Protein AF-0000000070778315 (afdb_homodimer)

Solvent-accessible surface area (backbone atoms only — not comparable to full-atom values): 11739 Å² total; per-residue (Å²): 133,76,77,77,71,72,70,45,30,35,70,45,79,44,74,38,68,55,51,47,96,79,18,31,36,86,55,70,36,83,44,38,28,19,37,30,32,23,68,19,25,24,38,68,32,54,84,74,68,40,80,45,71,44,26,23,27,17,28,69,73,37,70,44,81,41,80,44,65,23,43,29,90,88,71,43,78,43,83,46,73,45,73,36,51,75,38,38,34,64,38,64,28,47,56,58,62,49,78,66,81,73,69,70,89,117,132,76,78,76,70,72,70,46,31,35,70,44,78,43,75,38,68,54,52,47,96,80,18,30,36,86,55,70,37,83,44,39,29,20,37,29,33,22,70,18,24,22,35,68,33,56,84,73,68,41,79,44,70,44,26,23,26,17,29,70,73,38,71,44,81,42,80,46,67,23,42,29,88,89,71,44,77,42,82,46,73,45,74,36,52,75,38,38,34,64,38,64,26,46,56,59,63,48,78,66,81,75,70,68,88,117

Sequence (212 aa):
MTSETTPACYPSVSSEYIVYEGCRSEERVPVTKCEGKCATSSIYSAQANSMEHTCSCCRESKTTMKDITLMCPNRQPKKHSYLHVESCECQETDCDASQAAEESQRMTSETTPACYPSVSSEYIVYEGCRSEERVPVTKCEGKCATSSIYSAQANSMEHTCSCCRESKTTMKDITLMCPNRQPKKHSYLHVESCECQETDCDASQAAEESQR

Secondary structure (DSSP, 8-state):
-------SEEEEEEEE--EETTEEESS-EEEEEEEEEEEEEEEEETTTTEEEEEEEEEEEEEEEEEEEEEE-TTS-EEEEEEEEEEEEEEEEE---B---------/-------SEEEEEEEE--EETTEEESS-EEEEEEEEEEEEEEEEETTTTEEEEEEEEEEEEEEEEEEEEEE-TTS-EEEEEEEEEEEEEEEEE---B---------

Structure (mmCIF, N/CA/C/O backbone):
data_AF-0000000070778315-model_v1
#
loop_
_entity.id
_entity.type
_entity.pdbx_description
1 polymer 'CTCK domain-containing protein'
#
loop_
_atom_site.group_PDB
_atom_site.id
_atom_site.type_symbol
_atom_site.label_atom_id
_atom_site.label_alt_id
_atom_site.label_comp_id
_atom_site.label_asym_id
_atom_site.label_entity_id
_atom_site.label_seq_id
_atom_site.pdbx_PDB_ins_code
_atom_site.Cartn_x
_atom_site.Cartn_y
_atom_site.Cartn_z
_atom_site.occupancy
_atom_site.B_iso_or_equiv
_atom_site.auth_seq_id
_atom_site.auth_comp_id
_atom_site.auth_asym_id
_atom_site.auth_atom_id
_atom_site.pdbx_PDB_model_num
ATOM 1 N N . MET A 1 1 ? -4.586 14.492 -26.656 1 29.62 1 MET A N 1
ATOM 2 C CA . MET A 1 1 ? -5.203 14.586 -25.344 1 29.62 1 MET A CA 1
ATOM 3 C C . MET A 1 1 ? -4.5 13.672 -24.344 1 29.62 1 MET A C 1
ATOM 5 O O . MET A 1 1 ? -4.566 12.453 -24.453 1 29.62 1 MET A O 1
ATOM 9 N N . THR A 1 2 ? -3.262 13.828 -24 1 38.22 2 THR A N 1
ATOM 10 C CA . THR A 1 2 ? -2.285 13.102 -23.203 1 38.22 2 THR A CA 1
ATOM 11 C C . THR A 1 2 ? -2.898 12.656 -21.875 1 38.22 2 THR A C 1
ATOM 13 O O . THR A 1 2 ? -3.643 13.406 -21.25 1 38.22 2 THR A O 1
ATOM 16 N N . SER A 1 3 ? -3.51 11.539 -21.844 1 45.31 3 SER A N 1
ATOM 17 C CA . SER A 1 3 ? -4.086 10.953 -20.641 1 45.31 3 SER A CA 1
ATOM 18 C C . SER A 1 3 ? -3.303 11.359 -19.391 1 45.31 3 SER A C 1
ATOM 20 O O . SER A 1 3 ? -2.102 11.102 -19.297 1 45.31 3 SER A O 1
ATOM 22 N N . GLU A 1 4 ? -3.344 12.555 -18.938 1 47.53 4 GLU A N 1
ATOM 23 C CA . GLU A 1 4 ? -2.678 13.141 -17.781 1 47.53 4 GLU A CA 1
ATOM 24 C C . GLU A 1 4 ? -2.65 12.164 -16.609 1 47.53 4 GLU A C 1
ATOM 26 O O . GLU A 1 4 ? -3.676 11.93 -15.969 1 47.53 4 GLU A O 1
ATOM 31 N N . THR A 1 5 ? -1.975 11.023 -16.75 1 60.31 5 THR A N 1
ATOM 32 C CA . THR A 1 5 ? -1.92 9.969 -15.75 1 60.31 5 THR A CA 1
ATOM 33 C C . THR A 1 5 ? -1.516 10.539 -14.391 1 60.31 5 THR A C 1
ATOM 35 O O . THR A 1 5 ? -0.448 11.141 -14.258 1 60.31 5 THR A O 1
ATOM 38 N N . THR A 1 6 ? -2.418 10.977 -13.609 1 71.5 6 THR A N 1
ATOM 39 C CA . THR A 1 6 ? -2.154 11.383 -12.234 1 71.5 6 THR A CA 1
ATOM 40 C C . THR A 1 6 ? -1.074 10.508 -11.609 1 71.5 6 THR A C 1
ATOM 42 O O . THR A 1 6 ? -1.083 9.289 -11.773 1 71.5 6 THR A O 1
ATOM 45 N N . PRO A 1 7 ? 0.078 11.32 -11.211 1 82.25 7 PRO A N 1
ATOM 46 C CA . PRO A 1 7 ? 1.101 10.523 -10.523 1 82.25 7 PRO A CA 1
ATOM 47 C C . PRO A 1 7 ? 0.511 9.578 -9.484 1 82.25 7 PRO A C 1
ATOM 49 O O . PRO A 1 7 ? -0.57 9.836 -8.945 1 82.25 7 PRO A O 1
ATOM 52 N N . ALA A 1 8 ? 1.159 8.422 -9.25 1 91.81 8 ALA A N 1
ATOM 53 C CA . ALA A 1 8 ? 0.713 7.387 -8.32 1 91.81 8 ALA A CA 1
ATOM 54 C C . ALA A 1 8 ? 0.672 7.914 -6.891 1 91.81 8 ALA A C 1
ATOM 56 O O . ALA A 1 8 ? -0.122 7.441 -6.074 1 91.81 8 ALA A O 1
ATOM 57 N N . CYS A 1 9 ? 1.519 8.875 -6.527 1 96 9 CYS A N 1
ATOM 58 C CA . CYS A 1 9 ? 1.684 9.477 -5.211 1 96 9 CYS A CA 1
ATOM 59 C C . CYS A 1 9 ? 2.1 10.938 -5.332 1 96 9 CYS A C 1
ATOM 61 O O . CYS A 1 9 ? 3.098 11.25 -5.98 1 96 9 CYS A O 1
ATOM 63 N N . TYR A 1 10 ? 1.286 11.82 -4.664 1 96.38 10 TYR A N 1
ATOM 64 C CA . TYR A 1 10 ? 1.549 13.242 -4.867 1 96.38 10 TYR A CA 1
ATOM 65 C C . TYR A 1 10 ? 1.171 14.047 -3.629 1 96.38 10 TYR A C 1
ATOM 67 O O . TYR A 1 10 ? 0.325 13.625 -2.838 1 96.38 10 TYR A O 1
ATOM 75 N N . PRO A 1 11 ? 1.863 15.203 -3.527 1 97.12 11 PRO A N 1
ATOM 76 C CA . PRO A 1 11 ? 1.482 16.109 -2.434 1 97.12 11 PRO A CA 1
ATOM 77 C C . PRO A 1 11 ? 0.166 16.828 -2.697 1 97.12 11 PRO A C 1
ATOM 79 O O . PRO A 1 11 ? -0.119 17.203 -3.838 1 97.12 11 PRO A O 1
ATOM 82 N N . SER A 1 12 ? -0.647 16.906 -1.726 1 96.88 12 SER A N 1
ATOM 83 C CA . SER A 1 12 ? -1.886 17.672 -1.764 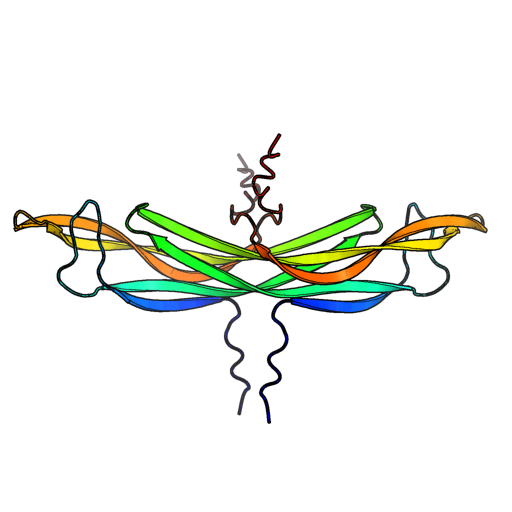1 96.88 12 SER A CA 1
ATOM 84 C C . SER A 1 12 ? -1.951 18.672 -0.613 1 96.88 12 SER A C 1
ATOM 86 O O . SER A 1 12 ? -1.597 18.344 0.521 1 96.88 12 SER A O 1
ATOM 88 N N . VAL A 1 13 ? -2.395 19.922 -0.978 1 96.19 13 VAL A N 1
ATOM 89 C CA . VAL A 1 13 ? -2.406 20.969 0.037 1 96.19 13 VAL A CA 1
ATOM 90 C C . VAL A 1 13 ? -3.838 21.219 0.504 1 96.19 13 VAL A C 1
ATOM 92 O O . VAL A 1 13 ? -4.762 21.281 -0.31 1 96.19 13 VAL A O 1
ATOM 95 N N . SER A 1 14 ? -4.004 21.312 1.775 1 95.19 14 SER A N 1
ATOM 96 C CA . SER A 1 14 ? -5.266 21.734 2.373 1 95.19 14 SER A CA 1
ATOM 97 C C . SER A 1 14 ? -5.047 22.859 3.385 1 95.19 14 SER A C 1
ATOM 99 O O . SER A 1 14 ? -3.979 22.953 3.988 1 95.19 14 SER A O 1
ATOM 101 N N . SER A 1 15 ? -5.992 23.75 3.451 1 96.06 15 SER A N 1
ATOM 102 C CA . SER A 1 15 ? -5.941 24.828 4.434 1 96.06 15 SER A CA 1
ATOM 103 C C . SER A 1 15 ? -6.781 24.5 5.664 1 96.06 15 SER A C 1
ATOM 105 O O . SER A 1 15 ? -8 24.328 5.566 1 96.06 15 SER A O 1
ATOM 107 N N . GLU A 1 16 ? -6.09 24.375 6.77 1 95.62 16 GLU A N 1
ATOM 108 C CA . GLU A 1 16 ? -6.809 24 7.984 1 95.62 16 GLU A CA 1
ATOM 109 C C . GLU A 1 16 ? -6.23 24.703 9.211 1 95.62 16 GLU A C 1
ATOM 111 O O . GLU A 1 16 ? -5.168 25.328 9.133 1 95.62 16 GLU A O 1
ATOM 116 N N . TYR A 1 17 ? -7.074 24.703 10.312 1 96.81 17 TYR A N 1
ATOM 117 C CA . TYR A 1 17 ? -6.523 25.156 11.586 1 96.81 17 TYR A CA 1
ATOM 118 C C . TYR A 1 17 ? -5.672 24.078 12.227 1 96.81 17 TYR A C 1
ATOM 120 O O . TYR A 1 17 ? -6.039 22.906 12.211 1 96.81 17 TYR A O 1
ATOM 128 N N . ILE A 1 18 ? -4.602 24.453 12.773 1 95.81 18 ILE A N 1
ATOM 129 C CA . ILE A 1 18 ? -3.777 23.516 13.531 1 95.81 18 ILE A CA 1
ATOM 130 C C . ILE A 1 18 ? -4.086 23.656 15.023 1 95.81 18 ILE A C 1
ATOM 132 O O . ILE A 1 18 ? -4.066 24.766 15.57 1 95.81 18 ILE A O 1
ATOM 136 N N . VAL A 1 19 ? -4.457 22.547 15.68 1 96.06 19 VAL A N 1
ATOM 137 C CA . VAL A 1 19 ? -4.75 22.5 17.109 1 96.06 19 VAL A CA 1
ATOM 138 C C . VAL A 1 19 ? -3.748 21.578 17.812 1 96.06 19 VAL A C 1
ATOM 140 O O . VAL A 1 19 ? -3.584 20.422 17.422 1 96.06 19 VAL A O 1
ATOM 143 N N . TYR A 1 20 ? -3.15 22.109 18.844 1 96.25 20 TYR A N 1
ATOM 144 C CA . TYR A 1 20 ? -2.186 21.344 19.625 1 96.25 20 TYR A CA 1
ATOM 145 C C . TYR A 1 20 ? -2.277 21.688 21.109 1 96.25 20 TYR A C 1
ATOM 147 O O . TYR A 1 20 ? -2.193 22.859 21.484 1 96.25 20 TYR A O 1
ATOM 155 N N . GLU A 1 21 ? -2.494 20.656 21.922 1 94.69 21 GLU A N 1
ATOM 156 C CA . GLU A 1 21 ? -2.582 20.828 23.375 1 94.69 21 GLU A CA 1
ATOM 157 C C . GLU A 1 21 ? -3.576 21.922 23.75 1 94.69 21 GLU A C 1
ATOM 159 O O . GLU A 1 21 ? -3.289 22.766 24.594 1 94.69 21 GLU A O 1
ATOM 164 N N . GLY A 1 22 ? -4.625 21.969 23.047 1 95 22 GLY A N 1
ATOM 165 C CA . GLY A 1 22 ? -5.719 22.859 23.375 1 95 22 GLY A CA 1
ATOM 166 C C . GLY A 1 22 ? -5.562 24.25 22.766 1 95 22 GLY A C 1
ATOM 167 O O . GLY A 1 22 ? -6.449 25.094 22.906 1 95 22 GLY A O 1
ATOM 168 N N . CYS A 1 23 ? -4.508 24.484 22.172 1 97.25 23 CYS A N 1
ATOM 169 C CA . CYS A 1 23 ? -4.262 25.766 21.516 1 97.25 23 CYS A CA 1
ATOM 170 C C . CYS A 1 23 ? -4.5 25.672 20.016 1 97.25 23 CYS A C 1
ATOM 172 O O . CYS A 1 23 ? -4.355 24.594 19.422 1 97.25 23 CYS A O 1
ATOM 174 N N . ARG A 1 24 ? -4.824 26.844 19.375 1 97.38 24 ARG A N 1
ATOM 175 C CA . ARG A 1 24 ? -5.238 26.812 17.969 1 97.38 24 ARG A CA 1
ATOM 176 C C . ARG A 1 24 ? -4.621 27.969 17.203 1 97.38 24 ARG A C 1
ATOM 178 O O . ARG A 1 24 ? -4.473 29.062 17.734 1 97.38 24 ARG A O 1
ATOM 185 N N . SER A 1 25 ? -4.387 27.656 15.93 1 96.88 25 SER A N 1
ATOM 186 C CA . SER A 1 25 ? -3.896 28.734 15.086 1 96.88 25 SER A CA 1
ATOM 187 C C . SER A 1 25 ? -4.984 29.781 14.844 1 96.88 25 SER A C 1
ATOM 189 O O . SER A 1 25 ? -6.168 29.438 14.773 1 96.88 25 SER A O 1
ATOM 191 N N . GLU A 1 26 ? -4.578 30.938 14.664 1 95.31 26 GLU A N 1
ATOM 192 C CA . GLU A 1 26 ? -5.543 32.031 14.461 1 95.31 26 GLU A CA 1
ATOM 193 C C . GLU A 1 26 ? -6.129 31.984 13.055 1 95.31 26 GLU A C 1
ATOM 195 O O . GLU A 1 26 ? -7.281 32.375 12.852 1 95.31 26 GLU A O 1
ATOM 200 N N . GLU A 1 27 ? -5.312 31.688 12.133 1 95.44 27 GLU A N 1
ATOM 201 C CA . GLU A 1 27 ? -5.742 31.562 10.742 1 95.44 27 GLU A CA 1
ATOM 202 C C . GLU A 1 27 ? -5.523 30.141 10.227 1 95.44 27 GLU A C 1
ATOM 204 O O . GLU A 1 27 ? -4.801 29.344 10.852 1 95.44 27 GLU A O 1
ATOM 209 N N . ARG A 1 28 ? -6.242 29.859 9.141 1 96.5 28 ARG A N 1
ATOM 210 C CA . ARG A 1 28 ? -5.988 28.578 8.484 1 96.5 28 ARG A CA 1
ATOM 211 C C . ARG A 1 28 ? -4.559 28.516 7.953 1 96.5 28 ARG A C 1
ATOM 213 O O . ARG A 1 28 ? -4.027 29.5 7.453 1 96.5 28 ARG A O 1
ATOM 220 N N . VAL A 1 29 ? -4.059 27.344 8.156 1 95.19 29 VAL A N 1
ATOM 221 C CA . VAL A 1 29 ? -2.68 27.109 7.742 1 95.19 29 VAL A CA 1
ATOM 222 C C . VAL A 1 29 ? -2.648 26.078 6.605 1 95.19 29 VAL A C 1
ATOM 224 O O . VAL A 1 29 ? -3.363 25.078 6.648 1 95.19 29 VAL A O 1
ATOM 227 N N . PRO A 1 30 ? -1.816 26.406 5.57 1 95.31 30 PRO A N 1
ATOM 228 C CA . PRO A 1 30 ? -1.647 25.375 4.547 1 95.31 30 PRO A CA 1
ATOM 229 C C . PRO A 1 30 ? -0.904 24.156 5.07 1 95.31 30 PRO A C 1
ATOM 231 O O . PRO A 1 30 ? 0.244 24.266 5.508 1 95.31 30 PRO A O 1
ATOM 234 N N . VAL A 1 31 ? -1.61 23.016 5.066 1 94.94 31 VAL A N 1
ATOM 235 C CA . VAL A 1 31 ? -1.02 21.734 5.465 1 94.94 31 VAL A CA 1
ATOM 236 C C . VAL A 1 31 ? -0.894 20.828 4.246 1 94.94 31 VAL A C 1
ATOM 238 O O . VAL A 1 31 ? -1.864 20.625 3.514 1 94.94 31 VAL A O 1
ATOM 241 N N . THR A 1 32 ? 0.39 20.297 4.07 1 97 32 THR A N 1
ATOM 242 C CA . THR A 1 32 ? 0.636 19.422 2.934 1 97 32 THR A CA 1
ATOM 243 C C . THR A 1 32 ? 0.599 17.953 3.367 1 97 32 THR A C 1
ATOM 245 O O . THR A 1 32 ? 1.196 17.578 4.379 1 97 32 THR A O 1
ATOM 248 N N . LYS A 1 33 ? -0.149 17.156 2.621 1 97.94 33 LYS A N 1
ATOM 249 C CA . LYS A 1 33 ? -0.225 15.711 2.852 1 97.94 33 LYS A CA 1
ATOM 250 C C . LYS A 1 33 ? 0.172 14.938 1.601 1 97.94 33 LYS A C 1
ATOM 252 O O . LYS A 1 33 ? 0.277 15.508 0.514 1 97.94 33 LYS A O 1
ATOM 257 N N . CYS A 1 34 ? 0.473 13.656 1.837 1 97.62 34 CYS A N 1
ATOM 258 C CA . CYS A 1 34 ? 0.712 12.758 0.714 1 97.62 34 CYS A CA 1
ATOM 259 C C . CYS A 1 34 ? -0.489 11.852 0.476 1 97.62 34 CYS A C 1
ATOM 261 O O . CYS A 1 34 ? -1.031 11.273 1.419 1 97.62 34 CYS A O 1
ATOM 263 N N . GLU A 1 35 ? -0.856 11.828 -0.77 1 96.94 35 GLU A N 1
ATOM 264 C CA . GLU A 1 35 ? -1.928 10.914 -1.16 1 96.94 35 GLU A CA 1
ATOM 265 C C . GLU A 1 35 ? -1.682 10.336 -2.549 1 96.94 35 GLU A C 1
ATOM 267 O O . GLU A 1 35 ? -1.045 10.977 -3.391 1 96.94 35 GLU A O 1
ATOM 272 N N . GLY A 1 36 ? -2.328 9.125 -2.633 1 95.69 36 GLY A N 1
ATOM 273 C CA . GLY A 1 36 ? -2.209 8.508 -3.943 1 95.69 36 GLY A CA 1
ATOM 274 C C . GLY A 1 36 ? -2.422 7.004 -3.912 1 95.69 36 GLY A C 1
ATOM 275 O O . GLY A 1 36 ? -2.877 6.457 -2.906 1 95.69 36 GLY A O 1
ATOM 276 N N . LYS A 1 37 ? -2.205 6.465 -5.082 1 96.06 37 LYS A N 1
ATOM 277 C CA . LYS A 1 37 ? -2.387 5.031 -5.297 1 96.06 37 LYS A CA 1
ATOM 278 C C . LYS A 1 37 ? -1.088 4.375 -5.762 1 96.06 37 LYS A C 1
ATOM 280 O O . LYS A 1 37 ? -0.627 4.621 -6.879 1 96.06 37 LYS A O 1
ATOM 285 N N . CYS A 1 38 ? -0.55 3.525 -4.945 1 94.75 38 CYS A N 1
ATOM 286 C CA . CYS A 1 38 ? 0.736 2.902 -5.234 1 94.75 38 CYS A CA 1
ATOM 287 C C . CYS A 1 38 ? 0.546 1.495 -5.789 1 94.75 38 CYS A C 1
ATOM 289 O O . CYS A 1 38 ? -0.44 0.827 -5.473 1 94.75 38 CYS A O 1
ATOM 291 N N . ALA A 1 39 ? 1.512 1.135 -6.609 1 95.06 39 ALA A N 1
ATOM 292 C CA . ALA A 1 39 ? 1.457 -0.196 -7.207 1 95.06 39 ALA A CA 1
ATOM 293 C C . ALA A 1 39 ? 1.697 -1.279 -6.16 1 95.06 39 ALA A C 1
ATOM 295 O O . ALA A 1 39 ? 2.654 -1.201 -5.387 1 95.06 39 ALA A O 1
ATOM 296 N N . THR A 1 40 ? 0.841 -2.24 -6.098 1 96.06 40 THR A N 1
ATOM 297 C CA . THR A 1 40 ? 0.919 -3.402 -5.219 1 96.06 40 THR A CA 1
ATOM 298 C C . THR A 1 40 ? 0.527 -4.672 -5.969 1 96.06 40 THR A C 1
ATOM 300 O O . THR A 1 40 ? -0.043 -4.605 -7.059 1 96.06 40 THR A O 1
ATOM 303 N N . SER A 1 41 ? 0.996 -5.824 -5.398 1 96.12 41 SER A N 1
ATOM 304 C CA . SER A 1 41 ? 0.679 -7.086 -6.059 1 96.12 41 SER A CA 1
ATOM 305 C C . SER A 1 41 ? 0.748 -8.258 -5.082 1 96.12 41 SER A C 1
ATOM 307 O O . SER A 1 41 ? 1.359 -8.148 -4.016 1 96.12 41 SER A O 1
ATOM 309 N N . SER A 1 42 ? 0.12 -9.352 -5.496 1 96.44 42 SER A N 1
ATOM 310 C CA . SER A 1 42 ? 0.143 -10.648 -4.824 1 96.44 42 SER A CA 1
ATOM 311 C C . SER A 1 42 ? 0.238 -11.789 -5.832 1 96.44 42 SER A C 1
ATOM 313 O O . SER A 1 42 ? -0.667 -11.977 -6.648 1 96.44 42 SER A O 1
ATOM 315 N N . ILE A 1 43 ? 1.337 -12.531 -5.711 1 96.06 43 ILE A N 1
ATOM 316 C CA . ILE A 1 43 ? 1.62 -13.555 -6.715 1 96.06 43 ILE A CA 1
ATOM 317 C C . ILE A 1 43 ? 1.932 -14.883 -6.023 1 96.06 43 ILE A C 1
ATOM 319 O O . ILE A 1 43 ? 2.65 -14.914 -5.023 1 96.06 43 ILE A O 1
ATOM 323 N N . TYR A 1 44 ? 1.415 -15.953 -6.625 1 95.44 44 TYR A N 1
ATOM 324 C CA . TYR A 1 44 ? 1.818 -17.266 -6.137 1 95.44 44 TYR A CA 1
ATOM 325 C C . TYR A 1 44 ? 3.256 -17.578 -6.535 1 95.44 44 TYR A C 1
ATOM 327 O O . TYR A 1 44 ? 3.605 -17.516 -7.719 1 95.44 44 TYR A O 1
ATOM 335 N N . SER A 1 45 ? 4.023 -17.922 -5.5 1 94.56 45 SER A N 1
ATOM 336 C CA . SER A 1 45 ? 5.379 -18.422 -5.719 1 94.56 45 SER A CA 1
ATOM 337 C C . SER A 1 45 ? 5.457 -19.922 -5.512 1 94.56 45 SER A C 1
ATOM 339 O O . SER A 1 45 ? 5.355 -20.406 -4.383 1 94.56 45 SER A O 1
ATOM 341 N N . ALA A 1 46 ? 5.789 -20.562 -6.551 1 92.62 46 ALA A N 1
ATOM 342 C CA . ALA A 1 46 ? 5.891 -22.016 -6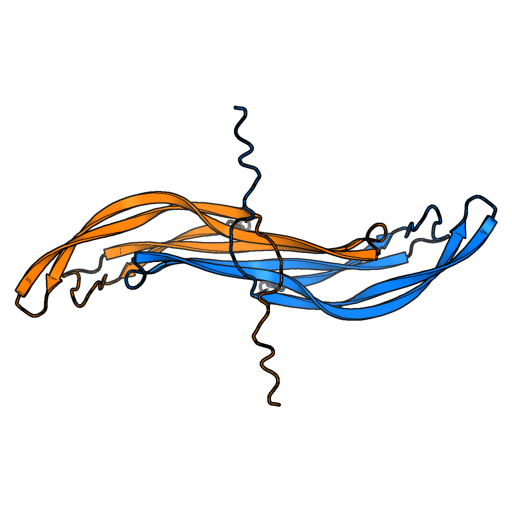.453 1 92.62 46 ALA A CA 1
ATOM 343 C C . ALA A 1 46 ? 7.059 -22.422 -5.559 1 92.62 46 ALA A C 1
ATOM 345 O O . ALA A 1 46 ? 6.953 -23.375 -4.785 1 92.62 46 ALA A O 1
ATOM 346 N N . GLN A 1 47 ? 8.195 -21.719 -5.727 1 90.44 47 GLN A N 1
ATOM 347 C CA . GLN A 1 47 ? 9.383 -22.016 -4.926 1 90.44 47 GLN A CA 1
ATOM 348 C C . GLN A 1 47 ? 9.07 -21.938 -3.436 1 90.44 47 GLN A C 1
ATOM 350 O O . GLN A 1 47 ? 9.484 -22.797 -2.662 1 90.44 47 GLN A O 1
ATOM 355 N N . ALA A 1 48 ? 8.414 -20.953 -3.027 1 92.25 48 ALA A N 1
ATOM 356 C CA . ALA A 1 48 ? 8.055 -20.766 -1.623 1 92.25 48 ALA A CA 1
ATOM 357 C C . ALA A 1 48 ? 6.75 -21.484 -1.293 1 92.25 48 ALA A C 1
ATOM 359 O O . ALA A 1 48 ? 6.387 -21.625 -0.122 1 92.25 48 ALA A O 1
ATOM 360 N N . ASN A 1 49 ? 6.125 -21.984 -2.273 1 91.81 49 ASN A N 1
ATOM 361 C CA . ASN A 1 49 ? 4.801 -22.594 -2.146 1 91.81 49 ASN A CA 1
ATOM 362 C C . ASN A 1 49 ? 3.869 -21.734 -1.3 1 91.81 49 ASN A C 1
ATOM 364 O O . ASN A 1 49 ? 3.234 -22.219 -0.367 1 91.81 49 ASN A O 1
ATOM 368 N N . SER A 1 50 ? 3.873 -20.406 -1.592 1 94.31 50 SER A N 1
ATOM 369 C CA . SER A 1 50 ? 3.072 -19.406 -0.883 1 94.31 50 SER A CA 1
ATOM 370 C C . SER A 1 50 ? 2.83 -18.172 -1.745 1 94.31 50 SER A C 1
ATOM 372 O O . SER A 1 50 ? 3.416 -18.031 -2.82 1 94.31 50 SER A O 1
ATOM 374 N N . MET A 1 51 ? 1.846 -17.359 -1.174 1 94.5 51 MET A N 1
ATOM 375 C CA . MET A 1 51 ? 1.658 -16.062 -1.814 1 94.5 51 MET A CA 1
ATOM 376 C C . MET A 1 51 ? 2.785 -15.109 -1.444 1 94.5 51 MET A C 1
ATOM 378 O O . MET A 1 51 ? 3.184 -15.031 -0.281 1 94.5 51 MET A O 1
ATOM 382 N N . GLU A 1 52 ? 3.314 -14.43 -2.447 1 93.81 52 GLU A N 1
ATOM 383 C CA . GLU A 1 52 ? 4.289 -13.359 -2.252 1 93.81 52 GLU A CA 1
ATOM 384 C C . GLU A 1 52 ? 3.66 -11.992 -2.5 1 93.81 52 GLU A C 1
ATOM 386 O O . GLU A 1 52 ? 3.104 -11.742 -3.57 1 93.81 52 GLU A O 1
ATOM 391 N N . HIS A 1 53 ? 3.84 -11.156 -1.511 1 94.69 53 HIS A N 1
ATOM 392 C CA . HIS A 1 53 ? 3.195 -9.852 -1.576 1 94.69 53 HIS A CA 1
ATOM 393 C C . HIS A 1 53 ? 4.219 -8.734 -1.768 1 94.69 53 HIS A C 1
ATOM 395 O O . HIS A 1 53 ? 5.297 -8.766 -1.166 1 94.69 53 HIS A O 1
ATOM 401 N N . THR A 1 54 ? 3.922 -7.809 -2.672 1 94.19 54 THR A N 1
ATOM 402 C CA . THR A 1 54 ? 4.645 -6.555 -2.844 1 94.19 54 THR A CA 1
ATOM 403 C C . THR A 1 54 ? 3.744 -5.363 -2.516 1 94.19 54 THR A C 1
ATOM 405 O O . THR A 1 54 ? 2.744 -5.129 -3.197 1 94.19 54 THR A O 1
ATOM 408 N N . CYS A 1 55 ? 4.211 -4.652 -1.484 1 93.5 55 CYS A N 1
ATOM 409 C CA . CYS A 1 55 ? 3.391 -3.533 -1.033 1 93.5 55 CYS A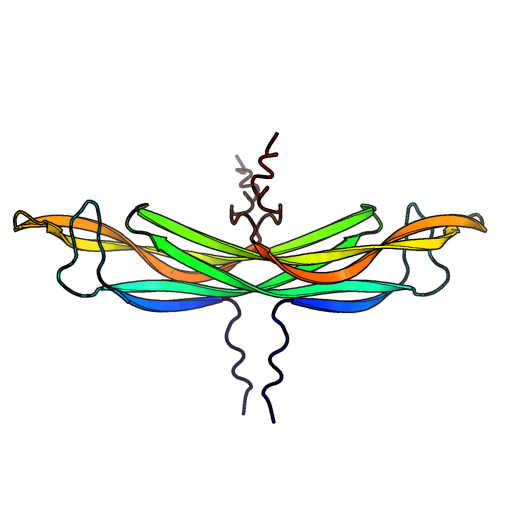 CA 1
ATOM 410 C C . CYS A 1 55 ? 4.18 -2.229 -1.071 1 93.5 55 CYS A C 1
ATOM 412 O O . CYS A 1 55 ? 5.406 -2.238 -0.957 1 93.5 55 CYS A O 1
ATOM 414 N N . SER A 1 56 ? 3.473 -1.178 -1.351 1 93.69 56 SER A N 1
ATOM 415 C CA . SER A 1 56 ? 4.004 0.179 -1.271 1 93.69 56 SER A CA 1
ATOM 416 C C . SER A 1 56 ? 2.977 1.142 -0.683 1 93.69 56 SER A C 1
ATOM 418 O O . SER A 1 56 ? 1.771 0.9 -0.77 1 93.69 56 SER A O 1
ATOM 420 N N . CYS A 1 57 ? 3.537 2.184 -0.113 1 94.25 57 CYS A N 1
ATOM 421 C CA . CYS A 1 57 ? 2.691 3.176 0.542 1 94.25 57 CYS A CA 1
ATOM 422 C C . CYS A 1 57 ? 3.141 4.59 0.194 1 94.25 57 CYS A C 1
ATOM 424 O O . CYS A 1 57 ? 4.34 4.875 0.159 1 94.25 57 CYS A O 1
ATOM 426 N N . CYS A 1 58 ? 2.156 5.379 0.009 1 96 58 CYS A N 1
ATOM 427 C CA . CYS A 1 58 ? 2.449 6.781 -0.266 1 96 58 CYS A CA 1
ATOM 428 C C . CYS A 1 58 ? 2.877 7.508 1.004 1 96 58 CYS A C 1
ATOM 430 O O . CYS A 1 58 ? 2.074 7.688 1.922 1 96 58 CYS A O 1
ATOM 432 N N . ARG A 1 59 ? 4.18 7.992 0.96 1 95.69 59 ARG A N 1
ATOM 433 C CA . ARG A 1 59 ? 4.758 8.609 2.152 1 95.69 59 ARG A CA 1
ATOM 434 C C . ARG A 1 59 ? 5.559 9.852 1.793 1 95.69 59 ARG A C 1
ATOM 436 O O . ARG A 1 59 ? 5.914 10.055 0.63 1 95.69 59 ARG A O 1
ATOM 443 N N . GLU A 1 60 ? 5.746 10.57 2.855 1 96.75 60 GLU A N 1
ATOM 444 C CA . GLU A 1 60 ? 6.609 11.734 2.695 1 96.75 60 GLU A CA 1
ATOM 445 C C . GLU A 1 60 ? 8.055 11.312 2.453 1 96.75 60 GLU A C 1
ATOM 447 O O . GLU A 1 60 ? 8.602 10.492 3.191 1 96.75 60 GLU A O 1
ATOM 452 N N . SER A 1 61 ? 8.664 11.844 1.367 1 96.25 61 SER A N 1
ATOM 453 C CA . SER A 1 61 ? 10.07 11.586 1.084 1 96.25 61 SER A CA 1
ATOM 454 C C . SER A 1 61 ? 10.969 12.672 1.672 1 96.25 61 SER A C 1
ATOM 456 O O . SER A 1 61 ? 12.117 12.414 2.023 1 96.25 61 SER A O 1
ATOM 458 N N . LYS A 1 62 ? 10.469 13.906 1.725 1 97.25 62 LYS A N 1
ATOM 459 C CA . LYS A 1 62 ? 11.148 15.047 2.332 1 97.25 62 LYS A CA 1
ATOM 460 C C . LYS A 1 62 ? 10.172 15.891 3.145 1 97.25 62 LYS A C 1
ATOM 462 O O . LYS A 1 62 ? 9.07 16.203 2.682 1 97.25 62 LYS A O 1
ATOM 467 N N . THR A 1 63 ? 10.594 16.172 4.344 1 97.31 63 THR A N 1
ATOM 468 C CA . THR A 1 63 ? 9.789 17.016 5.219 1 97.31 63 THR A CA 1
ATOM 469 C C . THR A 1 63 ? 10.617 18.156 5.797 1 97.31 63 THR A C 1
ATOM 471 O O . THR A 1 63 ? 11.852 18.062 5.852 1 97.31 63 THR A O 1
ATOM 474 N N . THR A 1 64 ? 10 19.234 6.105 1 96.56 64 THR A N 1
ATOM 475 C CA . THR A 1 64 ? 10.609 20.344 6.832 1 96.56 64 THR A CA 1
ATOM 476 C C . THR A 1 64 ? 9.742 20.766 8.016 1 96.56 64 THR A C 1
ATOM 478 O O . THR A 1 64 ? 8.531 20.547 8.016 1 96.56 64 THR A O 1
ATOM 481 N N . MET A 1 65 ? 10.461 21.281 9.039 1 96.62 65 MET A N 1
ATOM 482 C CA . MET A 1 65 ? 9.727 21.828 10.18 1 96.62 65 MET A CA 1
ATOM 483 C C . MET A 1 65 ? 9.312 23.266 9.914 1 96.62 65 MET A C 1
ATOM 485 O O . MET A 1 65 ? 10.133 24.078 9.477 1 96.62 65 MET A O 1
ATOM 489 N N . LYS A 1 66 ? 8.031 23.578 10.227 1 96.12 66 LYS A N 1
ATOM 490 C CA . LYS A 1 66 ? 7.539 24.953 10.133 1 96.12 66 LYS A CA 1
ATOM 491 C C . LYS A 1 66 ? 7.016 25.438 11.477 1 96.12 66 LYS A C 1
ATOM 493 O O . LYS A 1 66 ? 6.297 24.719 12.172 1 96.12 66 LYS A O 1
ATOM 498 N N . ASP A 1 67 ? 7.414 26.672 11.719 1 96.44 67 ASP A N 1
ATOM 499 C CA . ASP A 1 67 ? 6.996 27.25 12.992 1 96.44 67 ASP A CA 1
ATOM 500 C C . ASP A 1 67 ? 5.68 28.016 12.844 1 96.44 67 ASP A C 1
ATOM 502 O O . ASP A 1 67 ? 5.453 28.672 11.836 1 96.44 67 ASP A O 1
ATOM 506 N N . ILE A 1 68 ? 4.922 27.875 13.93 1 96.12 68 ILE A N 1
ATOM 507 C CA . ILE A 1 68 ? 3.672 28.625 13.953 1 96.12 68 ILE A CA 1
ATOM 508 C C . ILE A 1 68 ? 3.355 29.047 15.383 1 96.12 68 ILE A C 1
ATOM 510 O O . ILE A 1 68 ? 3.85 28.453 16.344 1 96.12 68 ILE A O 1
ATOM 514 N N . THR A 1 69 ? 2.672 30.141 15.469 1 96.88 69 THR A N 1
ATOM 515 C CA . THR A 1 69 ? 2.201 30.609 16.766 1 96.88 69 THR A CA 1
ATOM 516 C C . THR A 1 69 ? 0.731 30.25 16.969 1 96.88 69 THR A C 1
ATOM 518 O O . THR A 1 69 ? -0.119 30.609 16.156 1 96.88 69 THR A O 1
ATOM 521 N N . LEU A 1 70 ? 0.449 29.562 17.969 1 97.5 70 LEU A N 1
ATOM 522 C CA . LEU A 1 70 ? -0.918 29.203 18.328 1 97.5 70 LEU A CA 1
ATOM 523 C C . LEU A 1 70 ? -1.452 30.109 19.422 1 97.5 70 LEU A C 1
ATOM 525 O O . LEU A 1 70 ? -0.674 30.719 20.172 1 97.5 70 LEU A O 1
ATOM 529 N N . MET A 1 71 ? -2.746 30.25 19.484 1 97.88 71 MET A N 1
ATOM 530 C CA . MET A 1 71 ? -3.393 31.016 20.547 1 97.88 71 MET A CA 1
ATOM 531 C C . MET A 1 71 ? -4.16 30.094 21.484 1 97.88 71 MET A C 1
ATOM 533 O O . MET A 1 71 ? -5.039 29.344 21.047 1 97.88 71 MET A O 1
ATOM 537 N N . CYS A 1 72 ? -3.857 30.219 22.812 1 97.81 72 CYS A N 1
ATOM 538 C CA . CYS A 1 72 ? -4.492 29.359 23.828 1 97.81 72 CYS A CA 1
ATOM 539 C C . CYS A 1 72 ? -5.754 30.016 24.375 1 97.81 72 CYS A C 1
ATOM 541 O O . CYS A 1 72 ? -5.984 31.219 24.156 1 97.81 72 CYS A O 1
ATOM 543 N N . PRO A 1 73 ? -6.648 29.172 25 1 95.81 73 PRO A N 1
ATOM 544 C CA . PRO A 1 73 ? -7.906 29.703 25.516 1 95.81 73 PRO A CA 1
ATOM 545 C C . PRO A 1 73 ? -7.691 30.875 26.484 1 95.81 73 PRO A C 1
ATOM 547 O O . PRO A 1 73 ? -8.531 31.766 26.562 1 95.81 73 PRO A O 1
ATOM 550 N N . ASN A 1 74 ? -6.598 30.969 27.266 1 95.19 74 ASN A N 1
ATOM 551 C CA . ASN A 1 74 ? -6.305 32.062 28.188 1 95.19 74 ASN A CA 1
ATOM 552 C C . ASN A 1 74 ? -5.703 33.25 27.469 1 95.19 74 ASN A C 1
ATOM 554 O O . ASN A 1 74 ? -5.207 34.188 28.109 1 95.19 74 ASN A O 1
ATOM 558 N N . ARG A 1 75 ? -5.637 33.219 26.203 1 92.38 75 ARG A N 1
ATOM 559 C CA . ARG A 1 75 ? -5.176 34.281 25.297 1 92.38 75 ARG A CA 1
ATOM 560 C C . ARG A 1 75 ? -3.654 34.375 25.328 1 92.38 75 ARG A C 1
ATOM 562 O O . ARG A 1 75 ? -3.105 35.469 25.094 1 92.38 75 ARG A O 1
ATOM 569 N N . GLN A 1 76 ? -3.045 33.375 25.734 1 95.81 76 GLN A N 1
ATOM 570 C CA . GLN A 1 76 ? -1.587 33.344 25.703 1 95.81 76 GLN A CA 1
ATOM 571 C C . GLN A 1 76 ? -1.08 32.656 24.438 1 95.81 76 GLN A C 1
ATOM 573 O O . GLN A 1 76 ? -1.624 31.625 24.016 1 95.81 76 GLN A O 1
ATOM 578 N N . PRO A 1 77 ? -0.08 33.344 23.812 1 97.12 77 PRO A N 1
ATOM 579 C CA . PRO A 1 77 ? 0.506 32.688 22.641 1 97.12 77 PRO A CA 1
ATOM 580 C C . PRO A 1 77 ? 1.401 31.516 23 1 97.12 77 PRO A C 1
ATOM 582 O O . PRO A 1 77 ? 2.035 31.531 24.062 1 97.12 77 PRO A O 1
ATOM 585 N N . LYS A 1 78 ? 1.387 30.5 22.141 1 96.69 78 LYS A N 1
ATOM 586 C CA . LYS A 1 78 ? 2.256 29.328 22.266 1 96.69 78 LYS A CA 1
ATOM 587 C C . LYS A 1 78 ? 2.928 29 20.938 1 96.69 78 LYS A C 1
ATOM 589 O O . LYS A 1 78 ? 2.258 28.891 19.922 1 96.69 78 LYS A O 1
ATOM 594 N N . LYS A 1 79 ? 4.246 28.844 21 1 96.88 79 LYS A N 1
ATOM 595 C CA . LYS A 1 79 ? 4.973 28.453 19.797 1 96.88 79 LYS A CA 1
ATOM 596 C C . LYS A 1 79 ? 4.875 26.953 19.562 1 96.88 79 LYS A C 1
ATOM 598 O O . LYS A 1 79 ? 4.938 26.156 20.5 1 96.88 79 LYS A O 1
ATOM 603 N N . HIS A 1 80 ? 4.707 26.625 18.297 1 95.94 80 HIS A N 1
ATOM 604 C CA . HIS A 1 80 ? 4.648 25.219 17.891 1 95.94 80 HIS A CA 1
ATOM 605 C C . HIS A 1 80 ? 5.32 25.016 16.547 1 95.94 80 HIS A C 1
ATOM 607 O O . HIS A 1 80 ? 5.312 25.906 15.695 1 95.94 80 HIS A O 1
ATOM 613 N N . SER A 1 81 ? 5.969 23.812 16.406 1 96.06 81 SER A N 1
ATOM 614 C CA . SER A 1 81 ? 6.539 23.406 15.125 1 96.06 81 SER A CA 1
ATOM 615 C C . SER A 1 81 ? 5.824 22.172 14.57 1 96.06 81 SER A C 1
ATOM 617 O O . SER A 1 81 ? 5.539 21.234 15.305 1 96.06 81 SER A O 1
ATOM 619 N N . TYR A 1 82 ? 5.461 22.25 13.344 1 95.94 82 TYR A N 1
ATOM 620 C CA . TYR A 1 82 ? 4.809 21.094 12.719 1 95.94 82 TYR A CA 1
ATOM 621 C C . TYR A 1 82 ? 5.562 20.656 11.469 1 95.94 82 TYR A C 1
ATOM 623 O O . TYR A 1 82 ? 6.355 21.422 10.914 1 95.94 82 TYR A O 1
ATOM 631 N N . LEU A 1 83 ? 5.254 19.391 11.031 1 95.88 83 LEU A N 1
ATOM 632 C CA . LEU A 1 83 ? 5.953 18.812 9.898 1 95.88 83 LEU A CA 1
ATOM 633 C C . LEU A 1 83 ? 5.258 19.172 8.586 1 95.88 83 LEU A C 1
ATOM 635 O O . LEU A 1 83 ? 4.082 18.859 8.391 1 95.88 83 LEU A O 1
ATOM 639 N N . HIS A 1 84 ? 6.02 19.875 7.777 1 96.12 84 HIS A N 1
ATOM 640 C CA . HIS A 1 84 ? 5.559 20.234 6.441 1 96.12 84 HIS A CA 1
ATOM 641 C C . HIS A 1 84 ? 6.145 19.297 5.387 1 96.12 84 HIS A C 1
ATOM 643 O O . HIS A 1 84 ? 7.359 19.094 5.336 1 96.12 84 HIS A O 1
ATOM 649 N N . VAL A 1 85 ? 5.25 18.766 4.453 1 97.56 85 VAL A N 1
ATOM 650 C CA . VAL A 1 85 ? 5.695 17.828 3.426 1 97.56 85 VAL A CA 1
ATOM 651 C C . VAL A 1 85 ? 6.152 18.594 2.188 1 97.56 85 VAL A C 1
ATOM 653 O O . VAL A 1 85 ? 5.418 19.438 1.661 1 97.56 85 VAL A O 1
ATOM 656 N N . GLU A 1 86 ? 7.395 18.297 1.756 1 97.12 86 GLU A N 1
ATOM 657 C CA . GLU A 1 86 ? 7.926 18.922 0.55 1 97.12 86 GLU A CA 1
ATOM 658 C C . GLU A 1 86 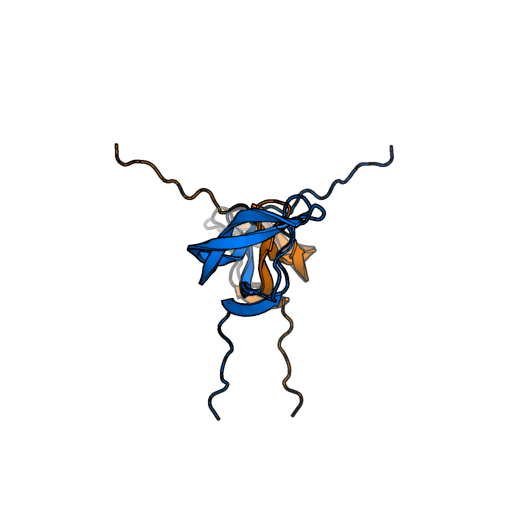? 7.73 18.031 -0.671 1 97.12 86 GLU A C 1
ATOM 660 O O . GLU A 1 86 ? 7.516 18.516 -1.78 1 97.12 86 GLU A O 1
ATOM 665 N N . SER A 1 87 ? 7.898 16.734 -0.454 1 97.44 87 SER A N 1
ATOM 666 C CA . SER A 1 87 ? 7.746 15.781 -1.547 1 97.44 87 SER A CA 1
ATOM 667 C C . SER A 1 87 ? 7.199 14.445 -1.047 1 97.44 87 SER A C 1
ATOM 669 O O . SER A 1 87 ? 7.281 14.141 0.146 1 97.44 87 SER A O 1
ATOM 671 N N . CYS A 1 88 ? 6.59 13.773 -1.977 1 97.56 88 CYS A N 1
ATOM 672 C CA . CYS A 1 88 ? 5.961 12.484 -1.692 1 97.56 88 CYS A CA 1
ATOM 673 C C . CYS A 1 88 ? 6.484 11.406 -2.635 1 97.56 88 CYS A C 1
ATOM 675 O O . CYS A 1 88 ? 6.906 11.703 -3.754 1 97.56 88 CYS A O 1
ATOM 677 N N . GLU A 1 89 ? 6.457 10.125 -2.166 1 96.25 89 GLU A N 1
ATOM 678 C CA . GLU A 1 89 ? 6.809 8.984 -3.008 1 96.25 89 GLU A CA 1
ATOM 679 C C . GLU A 1 89 ? 6.129 7.707 -2.52 1 96.25 89 GLU A C 1
ATOM 681 O O . GLU A 1 89 ? 5.734 7.613 -1.354 1 96.25 89 GLU A O 1
ATOM 686 N N . CYS A 1 90 ? 5.922 6.805 -3.455 1 96.25 90 CYS A N 1
ATOM 687 C CA . CYS A 1 90 ? 5.559 5.445 -3.07 1 96.25 90 CYS A CA 1
ATOM 688 C C . CYS A 1 90 ? 6.762 4.703 -2.5 1 96.25 90 CYS A C 1
ATOM 690 O O . CYS A 1 90 ? 7.754 4.488 -3.201 1 96.25 90 CYS A O 1
ATOM 692 N N . GLN A 1 91 ? 6.645 4.285 -1.246 1 93.62 91 GLN A N 1
ATOM 693 C CA . GLN A 1 91 ? 7.723 3.562 -0.583 1 93.62 91 GLN A CA 1
ATOM 694 C C . GLN A 1 91 ? 7.316 2.125 -0.275 1 93.62 91 GLN A C 1
ATOM 696 O O . GLN A 1 91 ? 6.184 1.872 0.141 1 93.62 91 GLN A O 1
ATOM 701 N N . GLU A 1 92 ? 8.25 1.259 -0.511 1 91.75 92 GLU A N 1
ATOM 702 C CA . GLU A 1 92 ? 7.98 -0.146 -0.22 1 91.75 92 GLU A CA 1
ATOM 703 C C . GLU A 1 92 ? 7.754 -0.367 1.272 1 91.75 92 GLU A C 1
ATOM 705 O O . GLU A 1 92 ? 8.461 0.202 2.104 1 91.75 92 GLU A O 1
ATOM 710 N N . THR A 1 93 ? 6.762 -1.148 1.6 1 88.12 93 THR A N 1
ATOM 711 C CA . THR A 1 93 ? 6.434 -1.484 2.98 1 88.12 93 THR A CA 1
ATOM 712 C C . THR A 1 93 ? 6.297 -2.994 3.152 1 88.12 93 THR A C 1
ATOM 714 O O . THR A 1 93 ? 6.121 -3.723 2.172 1 88.12 93 THR A O 1
ATOM 717 N N . ASP A 1 94 ? 6.547 -3.395 4.441 1 81.44 94 ASP A N 1
ATOM 718 C CA . ASP A 1 94 ? 6.23 -4.785 4.742 1 81.44 94 ASP A CA 1
ATOM 719 C C . ASP A 1 94 ? 4.73 -5.043 4.641 1 81.44 94 ASP A C 1
ATOM 721 O O . ASP A 1 94 ? 3.922 -4.207 5.043 1 81.44 94 ASP A O 1
ATOM 725 N N . CYS A 1 95 ? 4.359 -6.062 3.945 1 73.69 95 CYS A N 1
ATOM 726 C CA . CYS A 1 95 ? 2.971 -6.348 3.607 1 73.69 95 CYS A CA 1
ATOM 727 C C . CYS A 1 95 ? 2.277 -7.098 4.738 1 73.69 95 CYS A C 1
ATOM 729 O O . CYS A 1 95 ? 1.104 -7.457 4.625 1 73.69 95 CYS A O 1
ATOM 731 N N . ASP A 1 96 ? 2.898 -7.363 5.828 1 69.44 96 ASP A N 1
ATOM 732 C CA . ASP A 1 96 ? 2.223 -8.195 6.824 1 69.44 96 ASP A CA 1
ATOM 733 C C . ASP A 1 96 ? 0.89 -7.574 7.238 1 69.44 96 ASP A C 1
ATOM 735 O O . ASP A 1 96 ? 0.798 -6.363 7.449 1 69.44 96 ASP A O 1
ATOM 739 N N . ALA A 1 97 ? -0.215 -8.438 6.867 1 60.53 97 ALA A N 1
ATOM 740 C CA . ALA A 1 97 ? -1.554 -7.98 7.23 1 60.53 97 ALA A CA 1
ATOM 741 C C . ALA A 1 97 ? -1.593 -7.484 8.672 1 60.53 97 ALA A C 1
ATOM 743 O O . ALA A 1 97 ? -0.886 -8.016 9.539 1 60.53 97 ALA A O 1
ATOM 744 N N . SER A 1 98 ? -2.051 -6.316 8.883 1 53.84 98 SER A N 1
ATOM 745 C CA . SER A 1 98 ? -2.295 -5.875 10.25 1 53.84 98 SER A CA 1
ATOM 746 C C . SER A 1 98 ? -3.053 -6.934 11.047 1 53.84 98 SER A C 1
ATOM 748 O O . SER A 1 98 ? -3.973 -7.566 10.523 1 53.84 98 SER A O 1
ATOM 750 N N . GLN A 1 99 ? -2.398 -7.848 11.789 1 42.47 99 GLN A N 1
ATOM 751 C CA . GLN A 1 99 ? -3.154 -8.711 12.688 1 42.47 99 GLN A CA 1
ATOM 752 C C . GLN A 1 99 ? -4.414 -8.016 13.195 1 42.47 99 GLN A C 1
ATOM 754 O O . GLN A 1 99 ? -4.336 -7.031 13.93 1 42.47 99 GLN A O 1
ATOM 759 N N . ALA A 1 100 ? -5.309 -7.676 12.445 1 42.12 100 ALA A N 1
ATOM 760 C CA . ALA A 1 100 ? -6.508 -7.289 13.18 1 42.12 100 ALA A CA 1
ATOM 761 C C . ALA A 1 100 ? -6.762 -8.234 14.352 1 42.12 100 ALA A C 1
ATOM 763 O O . ALA A 1 100 ? -6.559 -9.445 14.234 1 42.12 100 ALA A O 1
ATOM 764 N N . ALA A 1 101 ? -7.121 -7.695 15.562 1 39.59 101 ALA A N 1
ATOM 765 C CA . ALA A 1 101 ? -7.539 -8.281 16.828 1 39.59 101 ALA A CA 1
ATOM 766 C C . ALA A 1 101 ? -8.5 -9.445 16.609 1 39.59 101 ALA A C 1
ATOM 768 O O . ALA A 1 101 ? -9.664 -9.242 16.25 1 39.59 101 ALA A O 1
ATOM 769 N N . GLU A 1 102 ? -8.25 -10.383 15.922 1 35.22 102 GLU A N 1
ATOM 770 C CA . GLU A 1 102 ? -9.125 -11.508 16.234 1 35.22 102 GLU A CA 1
ATOM 771 C C . GLU A 1 102 ? -9.289 -11.688 17.734 1 35.22 102 GLU A C 1
ATOM 773 O O . GLU A 1 102 ? -8.438 -12.289 18.391 1 35.22 102 GLU A O 1
ATOM 778 N N . GLU A 1 103 ? -9.406 -10.672 18.594 1 37.69 103 GLU A N 1
ATOM 779 C CA . GLU A 1 103 ? -9.992 -10.969 19.891 1 37.69 103 GLU A CA 1
ATOM 780 C C . GLU A 1 103 ? -11.18 -11.914 19.766 1 37.69 103 GLU A C 1
ATOM 782 O O . GLU A 1 103 ? -12.156 -11.602 19.094 1 37.69 103 GLU A O 1
ATOM 787 N N . SER A 1 104 ? -10.992 -13.18 19.797 1 31.62 104 SER A N 1
ATOM 788 C CA . SER A 1 104 ? -11.852 -14.273 20.234 1 31.62 104 SER A CA 1
ATOM 789 C C . SER A 1 104 ? -12.781 -13.828 21.359 1 31.62 104 SER A C 1
ATOM 791 O O . SER A 1 104 ? -12.32 -13.359 22.406 1 31.62 104 SER A O 1
ATOM 793 N N . GLN A 1 105 ? -13.961 -13.266 21.219 1 28.12 105 GLN A N 1
ATOM 794 C CA . GLN A 1 105 ? -15.047 -13.531 22.156 1 28.12 105 GLN A CA 1
ATOM 795 C C . GLN A 1 105 ? -15.055 -14.992 22.594 1 28.12 105 GLN A C 1
ATOM 797 O O . GLN A 1 105 ? -15.461 -15.867 21.828 1 28.12 105 GLN A O 1
ATOM 802 N N . ARG A 1 106 ? -13.93 -15.484 23.219 1 19.41 106 ARG A N 1
ATOM 803 C CA . ARG A 1 106 ? -14.258 -16.438 24.281 1 19.41 106 ARG A CA 1
ATOM 804 C C . ARG A 1 106 ? -14.93 -15.734 25.453 1 19.41 106 ARG A C 1
ATOM 806 O O . ARG A 1 106 ? -14.57 -14.609 25.797 1 19.41 106 ARG A O 1
ATOM 813 N N . MET B 1 1 ? -18.531 7.652 -23.281 1 29.61 1 MET B N 1
ATOM 814 C CA . MET B 1 1 ? -17.266 6.918 -23.156 1 29.61 1 MET B CA 1
ATOM 815 C C . MET B 1 1 ? -16.828 6.816 -21.703 1 29.61 1 MET B C 1
ATOM 817 O O . MET B 1 1 ? -16.484 7.828 -21.078 1 29.61 1 MET B O 1
ATOM 821 N N . THR B 1 2 ? -17.531 6.172 -20.812 1 38.62 2 THR B N 1
ATOM 822 C CA . THR B 1 2 ? -17.438 5.996 -19.375 1 38.62 2 THR B CA 1
ATOM 823 C C . THR B 1 2 ? -16 5.676 -18.953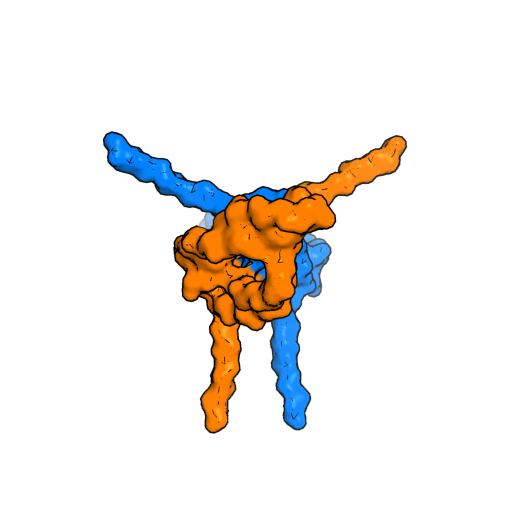 1 38.62 2 THR B C 1
ATOM 825 O O . THR B 1 2 ? -15.305 4.93 -19.656 1 38.62 2 THR B O 1
ATOM 828 N N . SER B 1 3 ? -15.219 6.641 -18.641 1 46 3 SER B N 1
ATOM 829 C CA . SER B 1 3 ? -13.844 6.484 -18.172 1 46 3 SER B CA 1
ATOM 830 C C . SER B 1 3 ? -13.68 5.195 -17.375 1 46 3 SER B C 1
ATOM 832 O O . SER B 1 3 ? -14.336 5 -16.359 1 46 3 SER B O 1
ATOM 834 N N . GLU B 1 4 ? -13.742 4.043 -17.953 1 48.03 4 GLU B N 1
ATOM 835 C CA . GLU B 1 4 ? -13.625 2.707 -17.375 1 48.03 4 GLU B CA 1
ATOM 836 C C . GLU B 1 4 ? -12.547 2.666 -16.297 1 48.03 4 GLU B C 1
ATOM 838 O O . GLU B 1 4 ? -11.352 2.729 -16.594 1 48.03 4 GLU B O 1
ATOM 843 N N . THR B 1 5 ? -12.727 3.404 -15.188 1 61.19 5 THR B N 1
ATOM 844 C CA . THR B 1 5 ? -11.75 3.5 -14.102 1 61.19 5 THR B CA 1
ATOM 845 C C . THR B 1 5 ? -11.328 2.111 -13.641 1 61.19 5 THR B C 1
ATOM 847 O O . THR B 1 5 ? -12.164 1.301 -13.234 1 61.19 5 THR B O 1
ATOM 850 N N . THR B 1 6 ? -10.32 1.553 -14.18 1 73.69 6 THR B N 1
ATOM 851 C CA . THR B 1 6 ? -9.742 0.301 -13.711 1 73.69 6 THR B CA 1
ATOM 852 C C . THR B 1 6 ? -9.82 0.209 -12.188 1 73.69 6 THR B C 1
ATOM 854 O O . THR B 1 6 ? -9.539 1.185 -11.484 1 73.69 6 THR B O 1
ATOM 857 N N . PRO B 1 7 ? -10.602 -0.956 -11.766 1 83.69 7 PRO B N 1
ATOM 858 C CA . PRO B 1 7 ? -10.625 -1.134 -10.312 1 83.69 7 PRO B CA 1
ATOM 859 C C . PRO B 1 7 ? -9.25 -0.958 -9.68 1 83.69 7 PRO B C 1
ATOM 861 O O . PRO B 1 7 ? -8.227 -1.149 -10.344 1 83.69 7 PRO B O 1
ATOM 864 N N . ALA B 1 8 ? -9.203 -0.503 -8.406 1 92.12 8 ALA B N 1
ATOM 865 C CA . ALA B 1 8 ? -7.973 -0.24 -7.664 1 92.12 8 ALA B CA 1
ATOM 866 C C . ALA B 1 8 ? -7.16 -1.519 -7.473 1 92.12 8 ALA B C 1
ATOM 868 O O . ALA B 1 8 ? -5.934 -1.471 -7.348 1 92.12 8 ALA B O 1
ATOM 869 N N . CYS B 1 9 ? -7.797 -2.684 -7.406 1 96.19 9 CYS B N 1
ATOM 870 C CA . CYS B 1 9 ? -7.223 -4.004 -7.188 1 96.19 9 CYS B CA 1
ATOM 871 C C . CYS B 1 9 ? -8.039 -5.078 -7.895 1 96.19 9 CYS B C 1
ATOM 873 O O . CYS B 1 9 ? -9.242 -5.195 -7.672 1 96.19 9 CYS B O 1
ATOM 875 N N . TYR B 1 10 ? -7.316 -5.855 -8.758 1 96.5 10 TYR B N 1
ATOM 876 C CA . TYR B 1 10 ? -8.07 -6.801 -9.57 1 96.5 10 TYR B CA 1
ATOM 877 C C . TYR B 1 10 ? -7.238 -8.039 -9.875 1 96.5 10 TYR B C 1
ATOM 879 O O . TYR B 1 10 ? -6.008 -7.992 -9.859 1 96.5 10 TYR B O 1
ATOM 887 N N . PRO B 1 11 ? -8 -9.125 -10.133 1 97.19 11 PRO B N 1
ATOM 888 C CA . PRO B 1 11 ? -7.289 -10.336 -10.547 1 97.19 11 PRO B CA 1
ATOM 889 C C . PRO B 1 11 ? -6.797 -10.266 -11.992 1 97.19 11 PRO B C 1
ATOM 891 O O . PRO B 1 11 ? -7.477 -9.703 -12.852 1 97.19 11 PRO B O 1
ATOM 894 N N . SER B 1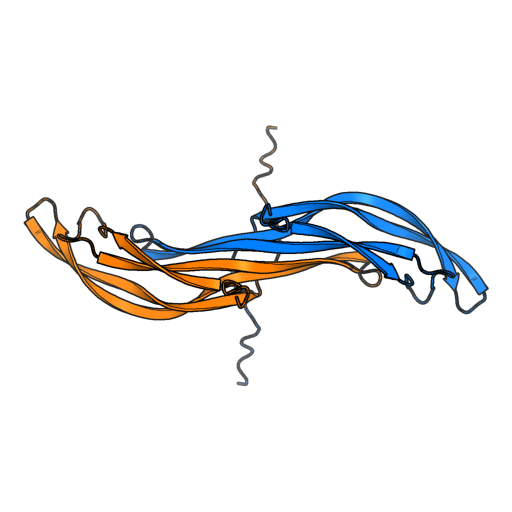 12 ? -5.625 -10.703 -12.211 1 96.94 12 SER B N 1
ATOM 895 C CA . SER B 1 12 ? -5.047 -10.828 -13.547 1 96.94 12 SER B CA 1
ATOM 896 C C . SER B 1 12 ? -4.543 -12.25 -13.797 1 96.94 12 SER B C 1
ATOM 898 O O . SER B 1 12 ? -3.926 -12.859 -12.922 1 96.94 12 SER B O 1
ATOM 900 N N . VAL B 1 13 ? -4.867 -12.75 -15.031 1 96.31 13 VAL B N 1
ATOM 901 C CA . VAL B 1 13 ? -4.504 -14.133 -15.328 1 96.31 13 VAL B CA 1
ATOM 902 C C . VAL B 1 13 ? -3.299 -14.164 -16.266 1 96.31 13 VAL B C 1
ATOM 904 O O . VAL B 1 13 ? -3.236 -13.398 -17.234 1 96.31 13 VAL B O 1
ATOM 907 N N . SER B 1 14 ? -2.367 -14.984 -15.945 1 95.31 14 SER B N 1
ATOM 908 C CA . SER B 1 14 ? -1.245 -15.266 -16.828 1 95.31 14 SER B CA 1
ATOM 909 C C . SER B 1 14 ? -1.061 -16.766 -17.016 1 95.31 14 SER B C 1
ATOM 911 O O . SER B 1 14 ? -1.403 -17.562 -16.141 1 95.31 14 SER B O 1
ATOM 913 N N . SER B 1 15 ? -0.642 -17.156 -18.188 1 96.19 15 SER B N 1
ATOM 914 C CA . SER B 1 15 ? -0.348 -18.547 -18.484 1 96.19 15 SER B CA 1
ATOM 915 C C . SER B 1 15 ? 1.144 -18.844 -18.359 1 96.19 15 SER B C 1
ATOM 917 O O . SER B 1 15 ? 1.955 -18.281 -19.094 1 96.19 15 SER B O 1
ATOM 919 N N . GLU B 1 16 ? 1.442 -19.703 -17.406 1 95.69 16 GLU B N 1
ATOM 920 C CA . GLU B 1 16 ? 2.855 -19.984 -17.188 1 95.69 16 GLU B CA 1
ATOM 921 C C . GLU B 1 16 ? 3.066 -21.438 -16.797 1 95.69 16 GLU B C 1
ATOM 923 O O . GLU B 1 16 ? 2.104 -22.172 -16.531 1 95.69 16 GLU B O 1
ATOM 928 N N . TYR B 1 17 ? 4.371 -21.875 -16.922 1 96.88 17 TYR B N 1
ATOM 929 C CA . TYR B 1 17 ? 4.707 -23.188 -16.359 1 96.88 17 TYR B CA 1
ATOM 930 C C . TYR B 1 17 ? 4.898 -23.109 -14.859 1 96.88 17 TYR B C 1
ATOM 932 O O . TYR B 1 17 ? 5.492 -22.156 -14.352 1 96.88 17 TYR B O 1
ATOM 940 N N . ILE B 1 18 ? 4.43 -24.062 -14.18 1 95.88 18 ILE B N 1
ATOM 941 C CA . ILE B 1 18 ? 4.664 -24.156 -12.742 1 95.88 18 ILE B CA 1
ATOM 942 C C . ILE B 1 18 ? 5.82 -25.109 -12.469 1 95.88 18 ILE B C 1
ATOM 944 O O . ILE B 1 18 ? 5.828 -26.234 -12.961 1 95.88 18 ILE B O 1
ATOM 948 N N . VAL B 1 19 ? 6.848 -24.625 -11.742 1 96.25 19 VAL B N 1
ATOM 949 C CA . VAL B 1 19 ? 8.016 -25.422 -11.359 1 96.25 19 VAL B CA 1
ATOM 950 C C . VAL B 1 19 ? 8.078 -25.547 -9.844 1 96.25 19 VAL B C 1
ATOM 952 O O . VAL B 1 19 ? 8.062 -24.531 -9.133 1 96.25 19 VAL B O 1
ATOM 955 N N . TYR B 1 20 ? 8.195 -26.766 -9.398 1 96.31 20 TYR B N 1
ATOM 956 C CA . TYR B 1 20 ? 8.297 -27.031 -7.969 1 96.31 20 TYR B CA 1
ATOM 957 C C . TYR B 1 20 ? 9.234 -28.188 -7.688 1 96.31 20 TYR B C 1
ATOM 959 O O . TYR B 1 20 ? 9.07 -29.281 -8.242 1 96.31 20 TYR B O 1
ATOM 967 N N . GLU B 1 21 ? 10.258 -27.922 -6.875 1 94.81 21 GLU B N 1
ATOM 968 C CA . GLU B 1 21 ? 11.234 -28.938 -6.484 1 94.81 21 GLU B CA 1
ATOM 969 C C . GLU B 1 21 ? 11.82 -29.641 -7.707 1 94.81 21 GLU B C 1
ATOM 971 O O . GLU B 1 21 ? 11.93 -30.875 -7.734 1 94.81 21 GLU B O 1
ATOM 976 N N . GLY B 1 22 ? 12.039 -28.891 -8.688 1 95.06 22 GLY B N 1
ATOM 977 C CA . GLY B 1 22 ? 12.734 -29.406 -9.867 1 95.06 22 GLY B CA 1
ATOM 978 C C . GLY B 1 22 ? 11.797 -30.031 -10.883 1 95.06 22 GLY B C 1
ATOM 979 O O . GLY B 1 22 ? 12.227 -30.438 -11.961 1 95.06 22 GLY B O 1
ATOM 980 N N . CYS B 1 23 ? 10.609 -30.125 -10.555 1 97.31 23 CYS B N 1
ATOM 981 C CA . CYS B 1 23 ? 9.617 -30.688 -11.469 1 97.31 23 CYS B CA 1
ATOM 982 C C . CYS B 1 23 ? 8.805 -29.594 -12.141 1 97.31 23 CYS B C 1
ATOM 984 O O . CYS B 1 23 ? 8.648 -28.5 -11.578 1 97.31 23 CYS B O 1
ATOM 986 N N . ARG B 1 24 ? 8.234 -29.891 -13.359 1 97.44 24 ARG B N 1
ATOM 987 C CA . ARG B 1 24 ? 7.598 -28.844 -14.148 1 97.44 24 ARG B CA 1
ATOM 988 C C . ARG B 1 24 ? 6.301 -29.359 -14.773 1 97.44 24 ARG B C 1
ATOM 990 O O . ARG B 1 24 ? 6.215 -30.516 -15.18 1 97.44 24 ARG B O 1
ATOM 997 N N . SER B 1 25 ? 5.395 -28.391 -14.898 1 97 25 SER B N 1
ATOM 998 C CA . SER B 1 25 ? 4.168 -28.766 -15.594 1 97 25 SER B CA 1
ATOM 999 C C . SER B 1 25 ? 4.418 -29 -17.078 1 97 25 SER B C 1
ATOM 1001 O O . SER B 1 25 ? 5.289 -28.375 -17.672 1 97 25 SER B O 1
ATOM 1003 N N . GLU B 1 26 ? 3.654 -29.828 -17.641 1 95.31 26 GLU B N 1
ATOM 1004 C CA . GLU B 1 26 ? 3.842 -30.156 -19.047 1 95.31 26 GLU B CA 1
ATOM 1005 C C . GLU B 1 26 ? 3.312 -29.047 -19.953 1 95.31 26 GLU B C 1
ATOM 1007 O O . GLU B 1 26 ? 3.834 -28.828 -21.047 1 95.31 26 GLU B O 1
ATOM 1012 N N . GLU B 1 27 ? 2.254 -28.484 -19.578 1 95.5 27 GLU B N 1
ATOM 1013 C CA . GLU B 1 27 ? 1.66 -27.359 -20.297 1 95.5 27 GLU B CA 1
ATOM 1014 C C . GLU B 1 27 ? 1.606 -26.109 -19.438 1 95.5 27 GLU B C 1
ATOM 1016 O O . GLU B 1 27 ? 1.77 -26.188 -18.219 1 95.5 27 GLU B O 1
ATOM 1021 N N . ARG B 1 28 ? 1.444 -25 -20.141 1 96.56 28 ARG B N 1
ATOM 1022 C CA . ARG B 1 28 ? 1.226 -23.75 -19.391 1 96.56 28 ARG B CA 1
ATOM 1023 C C . ARG B 1 28 ? -0.075 -23.812 -18.594 1 96.56 28 ARG B C 1
ATO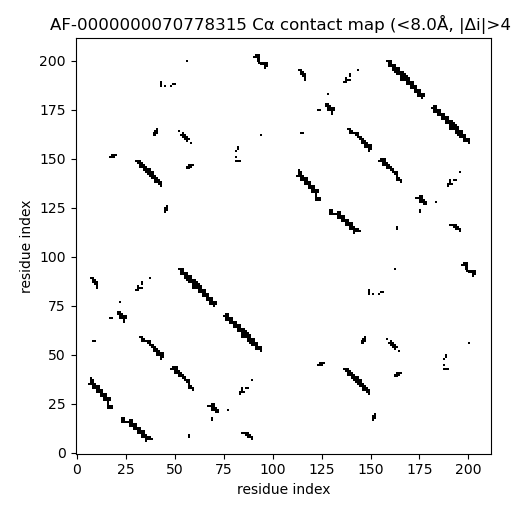M 1025 O O . ARG B 1 28 ? -1.075 -24.359 -19.078 1 96.56 28 ARG B O 1
ATOM 1032 N N . VAL B 1 29 ? 0.086 -23.281 -17.438 1 95.25 29 VAL B N 1
ATOM 1033 C CA . VAL B 1 29 ? -1.052 -23.281 -16.516 1 95.25 29 VAL B CA 1
ATOM 1034 C C . VAL B 1 29 ? -1.517 -21.844 -16.281 1 95.25 29 VAL B C 1
ATOM 1036 O O . VAL B 1 29 ? -0.697 -20.938 -16.094 1 95.25 29 VAL B O 1
ATOM 1039 N N . PRO B 1 30 ? -2.871 -21.672 -16.344 1 95.44 30 PRO B N 1
ATOM 1040 C CA . PRO B 1 30 ? -3.35 -20.344 -15.945 1 95.44 30 PRO B CA 1
ATOM 1041 C C . PRO B 1 30 ? -3.131 -20.047 -14.461 1 95.44 30 PRO B C 1
ATOM 1043 O O . PRO B 1 30 ? -3.658 -20.75 -13.602 1 95.44 30 PRO B O 1
ATOM 1046 N N . VAL B 1 31 ? -2.311 -19.031 -14.203 1 95.06 31 VAL B N 1
ATOM 1047 C CA . VAL B 1 31 ? -2.053 -18.578 -12.836 1 95.06 31 VAL B CA 1
ATOM 1048 C C . VAL B 1 31 ? -2.67 -17.203 -12.625 1 95.06 31 VAL B C 1
ATOM 1050 O O . VAL B 1 31 ? -2.432 -16.281 -13.414 1 95.06 31 VAL B O 1
ATOM 1053 N N . THR B 1 32 ? -3.488 -17.109 -11.508 1 97.12 32 THR B N 1
ATOM 1054 C CA . THR B 1 32 ? -4.141 -15.844 -11.211 1 97.12 32 THR B CA 1
ATOM 1055 C C . THR B 1 32 ? -3.377 -15.086 -10.125 1 97.12 32 THR B C 1
ATOM 1057 O O . THR B 1 32 ? -3 -15.664 -9.102 1 97.12 32 THR B O 1
ATOM 1060 N N . LYS B 1 33 ? -3.121 -13.82 -10.391 1 98 33 LYS B N 1
ATOM 1061 C CA . LYS B 1 33 ? -2.475 -12.93 -9.43 1 98 33 LYS B CA 1
ATOM 1062 C C . LYS B 1 33 ? -3.338 -11.711 -9.141 1 98 33 LYS B C 1
ATOM 1064 O O . LYS B 1 33 ? -4.305 -11.445 -9.859 1 98 33 LYS B O 1
ATOM 1069 N N . CYS B 1 34 ? -2.996 -11.055 -8.031 1 97.62 34 CYS B N 1
ATOM 1070 C CA . CYS B 1 34 ? -3.631 -9.781 -7.723 1 97.62 34 CYS B CA 1
ATOM 1071 C C . CYS B 1 34 ? -2.693 -8.617 -8.023 1 97.62 34 CYS B C 1
ATOM 1073 O O . CYS B 1 34 ? -1.519 -8.648 -7.652 1 97.62 34 CYS B O 1
ATOM 1075 N N . GLU B 1 35 ? -3.268 -7.684 -8.727 1 97 35 GLU B N 1
ATOM 1076 C CA . GLU B 1 35 ? -2.514 -6.465 -8.992 1 97 35 GLU B CA 1
ATOM 1077 C C . GLU B 1 35 ? -3.424 -5.238 -8.992 1 97 35 GLU B C 1
ATOM 1079 O O . GLU B 1 35 ? -4.613 -5.34 -9.305 1 97 35 GLU B O 1
ATOM 1084 N N . GLY B 1 36 ? -2.668 -4.141 -8.688 1 95.69 36 GLY B N 1
ATOM 1085 C CA . GLY B 1 36 ? -3.424 -2.898 -8.711 1 95.69 36 GLY B CA 1
ATOM 1086 C C . GLY B 1 36 ? -2.797 -1.801 -7.871 1 95.69 36 GLY B C 1
ATOM 1087 O O . GLY B 1 36 ? -1.646 -1.922 -7.441 1 95.69 36 GLY B O 1
ATOM 1088 N N . LYS B 1 37 ? -3.566 -0.741 -7.816 1 96.12 37 LYS B N 1
ATOM 1089 C CA . LYS B 1 37 ? -3.145 0.458 -7.098 1 96.12 37 LYS B CA 1
ATOM 1090 C C . LYS B 1 37 ? -4.133 0.81 -5.988 1 96.12 37 LYS B C 1
ATOM 1092 O O . LYS B 1 37 ? -5.254 1.236 -6.262 1 96.12 37 LYS B O 1
ATOM 1097 N N . CYS B 1 38 ? -3.691 0.688 -4.762 1 94.88 38 CYS B N 1
ATOM 1098 C CA . CYS B 1 38 ? -4.562 0.911 -3.613 1 94.88 38 CYS B CA 1
ATOM 1099 C C . CYS B 1 38 ? -4.363 2.309 -3.041 1 94.88 38 CYS B C 1
ATOM 1101 O O . CYS B 1 38 ? -3.277 2.879 -3.146 1 94.88 38 CYS B O 1
ATOM 1103 N N . ALA B 1 39 ? -5.449 2.797 -2.475 1 95.06 39 ALA B N 1
ATOM 1104 C CA . ALA B 1 39 ? -5.395 4.133 -1.885 1 95.06 39 ALA B CA 1
ATOM 1105 C C . ALA B 1 39 ? -4.527 4.145 -0.63 1 95.06 39 ALA B C 1
ATOM 1107 O O . ALA B 1 39 ? -4.684 3.297 0.25 1 95.06 39 ALA B O 1
ATOM 1108 N N . THR B 1 40 ? -3.607 5.055 -0.559 1 95.94 40 THR B N 1
ATOM 1109 C CA . THR B 1 40 ? -2.713 5.281 0.572 1 95.94 40 THR B CA 1
ATOM 1110 C C . THR B 1 40 ? -2.557 6.773 0.846 1 95.94 40 THR B C 1
ATOM 1112 O O . THR B 1 40 ? -2.92 7.605 0.012 1 95.94 40 THR B O 1
ATOM 1115 N N . SER B 1 41 ? -2.129 7.066 2.119 1 96.06 41 SER B N 1
ATOM 1116 C CA . SER B 1 41 ? -1.963 8.477 2.471 1 96.06 41 SER B CA 1
ATOM 1117 C C . SER B 1 41 ? -0.999 8.641 3.641 1 96.06 41 SER B C 1
ATOM 1119 O O . SER B 1 41 ? -0.741 7.691 4.379 1 96.06 41 SER B O 1
ATOM 1121 N N . SER B 1 42 ? -0.517 9.859 3.77 1 96.38 42 SER B N 1
ATOM 1122 C CA . SER B 1 42 ? 0.314 10.336 4.875 1 96.38 42 SER B CA 1
ATOM 1123 C C . SER B 1 42 ? -0.063 11.75 5.285 1 96.38 42 SER B C 1
ATOM 1125 O O . SER B 1 42 ? 0.071 12.688 4.492 1 96.38 42 SER B O 1
ATOM 1127 N N . ILE B 1 43 ? -0.484 11.859 6.535 1 95.94 43 ILE B N 1
ATOM 1128 C CA . ILE B 1 43 ? -1.022 13.133 6.996 1 95.94 43 ILE B CA 1
ATOM 1129 C C . ILE B 1 43 ? -0.364 13.523 8.32 1 95.94 43 ILE B C 1
ATOM 1131 O O . ILE B 1 43 ? -0.179 12.68 9.195 1 95.94 43 ILE B O 1
ATOM 1135 N N . TYR B 1 44 ? -0.08 14.82 8.43 1 95.25 44 TYR B N 1
ATOM 1136 C CA . TYR B 1 44 ? 0.38 15.305 9.727 1 95.25 44 TYR B CA 1
ATOM 1137 C C . TYR B 1 44 ? -0.763 15.336 10.734 1 95.25 44 TYR B C 1
ATOM 1139 O O . TYR B 1 44 ? -1.809 15.938 10.477 1 95.25 44 TYR B O 1
ATOM 1147 N N . SER B 1 45 ? -0.482 14.68 11.859 1 94.44 45 SER B N 1
ATOM 1148 C CA . SER B 1 45 ? -1.393 14.75 12.992 1 94.44 45 SER B CA 1
ATOM 1149 C C . SER B 1 45 ? -0.838 15.648 14.094 1 94.44 45 SER B C 1
ATOM 1151 O O . SER B 1 45 ? 0.136 15.297 14.758 1 94.44 45 SER B O 1
ATOM 1153 N N . ALA B 1 46 ? -1.565 16.656 14.336 1 92.38 46 ALA B N 1
ATOM 1154 C CA . ALA B 1 46 ? -1.116 17.578 15.375 1 92.38 46 ALA B CA 1
ATOM 1155 C C . ALA B 1 46 ? -1.185 16.922 16.75 1 92.38 46 ALA B C 1
ATOM 1157 O O . ALA B 1 46 ? -0.3 17.141 17.594 1 92.38 46 ALA B O 1
ATOM 1158 N N . GLN B 1 47 ? -2.277 16.188 17 1 90.38 47 GLN B N 1
ATOM 1159 C CA . GLN B 1 47 ? -2.455 15.516 18.281 1 90.38 47 GLN B CA 1
ATOM 1160 C C . GLN B 1 47 ? -1.278 14.594 18.578 1 90.38 47 GLN B C 1
ATOM 1162 O O . GLN B 1 47 ? -0.778 14.578 19.719 1 90.38 47 GLN B O 1
ATOM 1167 N N . ALA B 1 48 ? -0.872 13.852 17.656 1 92.19 48 ALA B N 1
ATOM 1168 C CA . ALA B 1 48 ? 0.248 12.93 17.828 1 92.19 48 ALA B CA 1
ATOM 1169 C C . ALA B 1 48 ? 1.578 13.625 17.547 1 92.19 48 ALA B C 1
ATOM 1171 O O . ALA B 1 48 ? 2.645 13.07 17.828 1 92.19 48 ALA B O 1
ATOM 1172 N N . ASN B 1 49 ? 1.521 14.797 17.094 1 91.62 49 ASN B N 1
ATOM 1173 C CA . ASN B 1 49 ? 2.689 15.547 16.641 1 91.62 49 ASN B CA 1
ATOM 1174 C C . ASN B 1 49 ? 3.617 14.68 15.789 1 91.62 49 ASN B C 1
ATOM 1176 O O . ASN B 1 49 ? 4.824 14.625 16.047 1 91.62 49 ASN B O 1
ATOM 1180 N N . SER B 1 50 ? 3.002 13.945 14.836 1 94.31 50 SER B N 1
ATOM 1181 C CA . SER B 1 50 ? 3.709 13.039 13.938 1 94.31 50 SER B CA 1
ATOM 1182 C C . SER B 1 50 ? 2.916 12.805 12.656 1 94.31 50 SER B C 1
ATOM 1184 O O . SER B 1 50 ? 1.76 13.219 12.547 1 94.31 50 SER B O 1
ATOM 1186 N N . MET B 1 51 ? 3.713 12.156 11.695 1 94.44 51 MET B N 1
ATOM 1187 C CA . MET B 1 51 ? 3.008 11.719 10.5 1 94.44 51 MET B CA 1
ATOM 1188 C C . MET B 1 51 ? 2.193 10.461 10.773 1 94.44 51 MET B C 1
ATOM 1190 O O . MET B 1 51 ? 2.676 9.531 11.422 1 94.44 51 MET B O 1
ATOM 1194 N N . GLU B 1 52 ? 0.95 10.477 10.32 1 93.69 52 GLU B N 1
ATOM 1195 C CA . GLU B 1 52 ? 0.087 9.305 10.352 1 93.69 52 GLU B CA 1
ATOM 1196 C C . GLU B 1 52 ? -0.083 8.695 8.961 1 93.69 52 GLU B C 1
ATOM 1198 O O . GLU B 1 52 ? -0.499 9.383 8.031 1 93.69 52 GLU B O 1
ATOM 1203 N N . HIS B 1 53 ? 0.198 7.422 8.914 1 94.69 53 HIS B N 1
ATOM 1204 C CA . HIS B 1 53 ? 0.183 6.75 7.621 1 94.69 53 HIS B CA 1
ATOM 1205 C C . HIS B 1 53 ? -0.988 5.777 7.52 1 94.69 53 HIS B C 1
ATOM 1207 O O . HIS B 1 53 ? -1.306 5.078 8.484 1 94.69 53 HIS B O 1
ATOM 1213 N N . THR B 1 54 ? -1.68 5.805 6.387 1 94.06 54 THR B N 1
ATOM 1214 C CA . THR B 1 54 ? -2.676 4.812 6 1 94.06 54 THR B CA 1
ATOM 1215 C C . THR B 1 54 ? -2.225 4.051 4.754 1 94.06 54 THR B C 1
ATOM 1217 O O . THR B 1 54 ? -2.072 4.641 3.682 1 94.06 54 THR B O 1
ATOM 1220 N N . CYS B 1 55 ? -2.084 2.74 4.988 1 93.5 55 CYS B N 1
ATOM 1221 C CA . CYS B 1 55 ? -1.582 1.927 3.885 1 93.5 55 CYS B CA 1
ATOM 1222 C C . CYS B 1 55 ? -2.549 0.794 3.561 1 93.5 55 CYS B C 1
ATOM 1224 O O . CYS B 1 55 ? -3.299 0.344 4.426 1 93.5 55 CYS B O 1
ATOM 1226 N N . SER B 1 56 ? -2.586 0.458 2.309 1 93.69 56 SER B N 1
ATOM 1227 C CA . SER B 1 56 ? -3.311 -0.711 1.82 1 93.69 56 SER B CA 1
ATOM 1228 C C . SER B 1 56 ? -2.52 -1.439 0.74 1 93.69 56 SER B C 1
ATOM 1230 O O . SER B 1 56 ? -1.692 -0.835 0.053 1 93.69 56 SER B O 1
ATOM 1232 N N . CYS B 1 57 ? -2.822 -2.723 0.658 1 94.25 57 CYS B N 1
ATOM 1233 C CA . CYS B 1 57 ? -2.115 -3.572 -0.295 1 94.25 57 CYS B CA 1
ATOM 1234 C C . CYS B 1 57 ? -3.086 -4.484 -1.036 1 94.25 57 CYS B C 1
ATOM 1236 O O . CYS B 1 57 ? -4.004 -5.043 -0.432 1 94.25 57 CYS B O 1
ATOM 1238 N N . CYS B 1 58 ? -2.797 -4.609 -2.271 1 96.06 58 CYS B N 1
ATOM 1239 C CA . CYS B 1 58 ? -3.607 -5.512 -3.084 1 96.06 58 CYS B CA 1
ATOM 1240 C C . CYS B 1 58 ? -3.275 -6.969 -2.779 1 96.06 58 CYS B C 1
ATOM 1242 O O . CYS B 1 58 ? -2.17 -7.43 -3.066 1 96.06 58 CYS B O 1
ATOM 1244 N N . ARG B 1 59 ? -4.344 -7.691 -2.252 1 95.81 59 ARG B N 1
ATOM 1245 C CA . ARG B 1 59 ? -4.129 -9.062 -1.812 1 95.81 59 ARG B CA 1
ATOM 1246 C C . ARG B 1 59 ? -5.297 -9.961 -2.215 1 95.81 59 ARG B C 1
ATOM 1248 O O . ARG B 1 59 ? -6.375 -9.469 -2.547 1 95.81 59 ARG B O 1
ATOM 1255 N N . GLU B 1 60 ? -4.938 -11.203 -2.145 1 96.81 60 GLU B N 1
ATOM 1256 C CA . GLU B 1 60 ? -5.992 -12.188 -2.377 1 96.81 60 GLU B CA 1
ATOM 1257 C C . GLU B 1 60 ? -7.016 -12.18 -1.244 1 96.81 60 GLU B C 1
ATOM 1259 O O . GLU B 1 60 ? -6.645 -12.242 -0.069 1 96.81 60 GLU B O 1
ATOM 1264 N N . SER B 1 61 ? -8.312 -12.055 -1.601 1 96.31 61 SER B N 1
ATOM 1265 C CA . SER B 1 61 ? -9.383 -12.117 -0.608 1 96.31 61 SER B CA 1
ATOM 1266 C C . SER B 1 61 ? -9.938 -13.531 -0.491 1 96.31 61 SER B C 1
ATOM 1268 O O . SER B 1 61 ? -10.414 -13.938 0.575 1 96.31 61 SER B O 1
ATOM 1270 N N . LYS B 1 62 ? -9.953 -14.273 -1.589 1 97.31 62 LYS B N 1
ATOM 1271 C CA . LYS B 1 62 ? -10.359 -15.672 -1.645 1 97.31 62 LYS B CA 1
ATOM 1272 C C . LYS B 1 62 ? -9.414 -16.484 -2.525 1 97.31 62 LYS B C 1
ATOM 1274 O O . LYS B 1 62 ? -9.062 -16.062 -3.627 1 97.31 62 LYS B O 1
ATOM 1279 N N . THR B 1 63 ? -8.984 -17.594 -1.98 1 97.38 63 THR B N 1
ATOM 1280 C CA . THR B 1 63 ? -8.109 -18.484 -2.721 1 97.38 63 THR B CA 1
ATOM 1281 C C . THR B 1 63 ? -8.641 -19.922 -2.68 1 97.38 63 THR B C 1
ATOM 1283 O O . THR B 1 63 ? -9.406 -20.281 -1.785 1 97.38 63 THR B O 1
ATOM 1286 N N . THR B 1 64 ? -8.344 -20.688 -3.662 1 96.69 64 THR B N 1
ATOM 1287 C CA . THR B 1 64 ? -8.617 -22.125 -3.697 1 96.69 64 THR B CA 1
ATOM 1288 C C . THR B 1 64 ? -7.367 -22.906 -4.082 1 96.69 64 THR B C 1
ATOM 1290 O O . THR B 1 64 ? -6.473 -22.359 -4.742 1 96.69 64 THR B O 1
ATOM 1293 N N . MET B 1 65 ? -7.328 -24.141 -3.559 1 96.69 65 MET B N 1
ATOM 1294 C CA . MET B 1 65 ? -6.242 -25.031 -3.969 1 96.69 65 MET B CA 1
ATOM 1295 C C . MET B 1 65 ? -6.582 -25.734 -5.273 1 96.69 65 MET B C 1
ATOM 1297 O O . MET B 1 65 ? -7.68 -26.281 -5.422 1 96.69 65 MET B O 1
ATOM 1301 N N . LYS B 1 66 ? -5.602 -25.75 -6.199 1 96.19 66 LYS B N 1
ATOM 1302 C CA . LYS B 1 66 ? -5.75 -26.484 -7.449 1 96.19 66 LYS B CA 1
ATOM 1303 C C . LYS B 1 66 ? -4.648 -27.531 -7.602 1 96.19 66 LYS B C 1
ATOM 1305 O O . LYS B 1 66 ? -3.479 -27.25 -7.34 1 96.19 66 LYS B O 1
ATOM 1310 N N . ASP B 1 67 ? -5.125 -28.688 -8.047 1 96.5 67 ASP B N 1
ATOM 1311 C CA . ASP B 1 67 ? -4.172 -29.781 -8.211 1 96.5 67 ASP B CA 1
ATOM 1312 C C . ASP B 1 67 ? -3.615 -29.812 -9.633 1 96.5 67 ASP B C 1
ATOM 1314 O O . ASP B 1 67 ? -4.344 -29.578 -10.594 1 96.5 67 ASP B O 1
ATOM 1318 N N . ILE B 1 68 ? -2.342 -30.172 -9.633 1 96.25 68 ILE B N 1
ATOM 1319 C CA . ILE B 1 68 ? -1.71 -30.328 -10.938 1 96.25 68 ILE B CA 1
ATOM 1320 C C . ILE B 1 68 ? -0.677 -31.453 -10.883 1 96.25 68 ILE B C 1
ATOM 1322 O O . ILE B 1 68 ? -0.19 -31.797 -9.805 1 96.25 68 ILE B O 1
ATOM 1326 N N . THR B 1 69 ? -0.468 -32.062 -12.008 1 96.94 69 THR B N 1
ATOM 1327 C CA . THR B 1 69 ? 0.576 -33.062 -12.125 1 96.94 69 THR B CA 1
ATOM 1328 C C . THR B 1 69 ? 1.818 -32.5 -12.797 1 96.94 69 THR B C 1
ATOM 1330 O O . THR B 1 69 ? 1.74 -31.953 -13.898 1 96.94 69 THR B O 1
ATOM 1333 N N . LEU B 1 70 ? 2.879 -32.562 -12.156 1 97.56 70 LEU B N 1
ATOM 1334 C CA . LEU B 1 70 ? 4.156 -32.094 -12.695 1 97.56 70 LEU B CA 1
ATOM 1335 C C . LEU B 1 70 ? 4.969 -33.281 -13.227 1 97.56 70 LEU B C 1
ATOM 1337 O O . LEU B 1 70 ? 4.738 -34.438 -12.828 1 97.56 70 LEU B O 1
ATOM 1341 N N . MET B 1 71 ? 5.852 -33 -14.133 1 97.94 71 MET B N 1
ATOM 1342 C CA . MET B 1 71 ? 6.762 -34.031 -14.648 1 97.94 71 MET B CA 1
ATOM 1343 C C . MET B 1 71 ? 8.195 -33.75 -14.203 1 97.94 71 MET B C 1
ATOM 1345 O O . MET B 1 71 ? 8.734 -32.656 -14.469 1 97.94 71 MET B O 1
ATOM 1349 N N . CYS B 1 72 ? 8.836 -34.781 -13.578 1 97.88 72 CYS B N 1
ATOM 1350 C CA . CYS B 1 72 ? 10.195 -34.625 -13.07 1 97.88 72 CYS B CA 1
ATOM 1351 C C . CYS B 1 72 ? 11.219 -35.031 -14.117 1 97.88 72 CYS B C 1
ATOM 1353 O O . CYS B 1 72 ? 10.859 -35.656 -15.133 1 97.88 72 CYS B O 1
ATOM 1355 N N . PRO B 1 73 ? 12.5 -34.562 -13.922 1 95.88 73 PRO B N 1
ATOM 1356 C CA . PRO B 1 73 ? 13.539 -34.875 -14.914 1 95.88 73 PRO B CA 1
ATOM 1357 C C . PRO B 1 73 ? 13.68 -36.375 -15.156 1 95.88 73 PRO B C 1
ATOM 1359 O O . PRO B 1 73 ? 14.039 -36.781 -16.266 1 95.88 73 PRO B O 1
ATOM 1362 N N . ASN B 1 74 ? 13.438 -37.281 -14.18 1 95.31 74 ASN B N 1
ATOM 1363 C CA . ASN B 1 74 ? 13.516 -38.75 -14.336 1 95.31 74 ASN B CA 1
ATOM 1364 C C . ASN B 1 74 ? 12.258 -39.312 -14.984 1 95.31 74 ASN B C 1
ATOM 1366 O O . ASN B 1 74 ? 12.07 -40.531 -15.023 1 95.31 74 ASN B O 1
ATOM 1370 N N . ARG B 1 75 ? 11.391 -38.469 -15.422 1 92.5 75 ARG B N 1
ATOM 1371 C CA . ARG B 1 75 ? 10.156 -38.781 -16.141 1 92.5 75 ARG B CA 1
ATOM 1372 C C . ARG B 1 75 ? 9.109 -39.375 -15.195 1 92.5 75 ARG B C 1
ATOM 1374 O O . ARG B 1 75 ? 8.242 -40.156 -15.617 1 92.5 75 ARG B O 1
ATOM 1381 N N . GLN B 1 76 ? 9.281 -39.094 -13.969 1 95.94 76 GLN B N 1
ATOM 1382 C CA . GLN B 1 76 ? 8.273 -39.531 -13 1 95.94 76 GLN B CA 1
ATOM 1383 C C . GLN B 1 76 ? 7.293 -38.375 -12.703 1 95.94 76 GLN B C 1
ATOM 1385 O O . GLN B 1 76 ? 7.699 -37.219 -12.555 1 95.94 76 GLN B O 1
ATOM 1390 N N . PRO B 1 77 ? 5.98 -38.781 -12.727 1 97.19 77 PRO B N 1
ATOM 1391 C CA . PRO B 1 77 ? 5 -37.75 -12.367 1 97.19 77 PRO B CA 1
ATOM 1392 C C . PRO B 1 77 ? 4.996 -37.438 -10.867 1 97.19 77 PRO B C 1
ATOM 1394 O O . PRO B 1 77 ? 5.277 -38.312 -10.055 1 97.19 77 PRO B O 1
ATOM 1397 N N . LYS B 1 78 ? 4.742 -36.188 -10.539 1 96.81 78 LYS B N 1
ATOM 1398 C CA . LYS B 1 78 ? 4.594 -35.719 -9.164 1 96.81 78 LYS B CA 1
ATOM 1399 C C . LYS B 1 78 ? 3.354 -34.844 -9.008 1 96.81 78 LYS B C 1
ATOM 1401 O O . LYS B 1 78 ? 3.162 -33.906 -9.773 1 96.81 78 LYS B O 1
ATOM 1406 N N . LYS B 1 79 ? 2.533 -35.188 -8.023 1 96.88 79 LYS B N 1
ATOM 1407 C CA . LYS B 1 79 ? 1.356 -34.375 -7.754 1 96.88 79 LYS B CA 1
ATOM 1408 C C . LYS B 1 79 ? 1.725 -33.125 -6.938 1 96.88 79 LYS B C 1
ATOM 1410 O O . LYS B 1 79 ? 2.557 -33.188 -6.031 1 96.88 79 LYS B O 1
ATOM 1415 N N . HIS B 1 80 ? 1.098 -32.031 -7.312 1 96 80 HIS B N 1
ATOM 1416 C CA . HIS B 1 80 ? 1.303 -30.781 -6.602 1 96 80 HIS B CA 1
ATOM 1417 C C . HIS B 1 80 ? 0.012 -29.969 -6.535 1 96 80 HIS B C 1
ATOM 1419 O O . HIS B 1 80 ? -0.812 -30.031 -7.449 1 96 80 HIS B O 1
ATOM 1425 N N . SER B 1 81 ? -0.157 -29.25 -5.383 1 96.06 81 SER B N 1
ATOM 1426 C CA . SER B 1 81 ? -1.27 -28.312 -5.223 1 96.06 81 SER B CA 1
ATOM 1427 C C . SER B 1 81 ? -0.775 -26.875 -5.117 1 96.06 81 SER B C 1
ATOM 1429 O O . SER B 1 81 ? 0.201 -26.609 -4.418 1 96.06 81 SER B O 1
ATOM 1431 N N . TYR B 1 82 ? -1.359 -26.031 -5.859 1 96 82 TYR B N 1
ATOM 1432 C CA . TYR B 1 82 ? -0.979 -24.625 -5.793 1 96 82 TYR B CA 1
ATOM 1433 C C . TYR B 1 82 ? -2.188 -23.75 -5.484 1 96 82 TYR B C 1
ATOM 1435 O O . TYR B 1 82 ? -3.332 -24.172 -5.66 1 96 82 TYR B O 1
ATOM 1443 N N . LEU B 1 83 ? -1.889 -22.484 -5.031 1 95.88 83 LEU B N 1
ATOM 1444 C CA . LEU B 1 83 ? -2.945 -21.562 -4.625 1 95.88 83 LEU B CA 1
ATOM 1445 C C . LEU B 1 83 ? -3.455 -20.766 -5.816 1 95.88 83 LEU B C 1
ATOM 1447 O O . LEU B 1 83 ? -2.686 -20.047 -6.469 1 95.88 83 LEU B O 1
ATOM 1451 N N . HIS B 1 84 ? -4.719 -20.953 -6.078 1 96.25 84 HIS B N 1
ATOM 1452 C CA . HIS B 1 84 ? -5.406 -20.203 -7.125 1 96.25 84 HIS B CA 1
ATOM 1453 C C . HIS B 1 84 ? -6.219 -19.062 -6.535 1 96.25 84 HIS B C 1
ATOM 1455 O O . HIS B 1 84 ? -7.02 -19.266 -5.617 1 96.25 84 HIS B O 1
ATOM 1461 N N . VAL B 1 85 ? -6.082 -17.812 -7.141 1 97.62 85 VAL B N 1
ATOM 1462 C CA . VAL B 1 85 ? -6.781 -16.641 -6.633 1 97.62 85 VAL B CA 1
ATOM 1463 C C . VAL B 1 85 ? -8.148 -16.531 -7.297 1 97.62 85 VAL B C 1
ATOM 1465 O O . VAL B 1 85 ? -8.258 -16.547 -8.523 1 97.62 85 VAL B O 1
ATOM 1468 N N . GLU B 1 86 ? -9.18 -16.406 -6.441 1 97.19 86 GLU B N 1
ATOM 1469 C CA . GLU B 1 86 ? -10.539 -16.234 -6.953 1 97.19 86 GLU B CA 1
ATOM 1470 C C . GLU B 1 86 ? -10.938 -14.766 -6.973 1 97.19 86 GLU B C 1
ATOM 1472 O O . GLU B 1 86 ? -11.688 -14.328 -7.848 1 97.19 86 GLU B O 1
ATOM 1477 N N . SER B 1 87 ? -10.516 -14.047 -5.945 1 97.5 87 SER B N 1
ATOM 1478 C CA . SER B 1 87 ? -10.844 -12.633 -5.844 1 97.5 87 SER B CA 1
ATOM 1479 C C . SER B 1 87 ? -9.734 -11.852 -5.16 1 97.5 87 SER B C 1
ATOM 1481 O O . SER B 1 87 ? -8.906 -12.43 -4.453 1 97.5 87 SER B O 1
ATOM 1483 N N . CYS B 1 88 ? -9.727 -10.602 -5.488 1 97.62 88 CYS B N 1
ATOM 1484 C CA . CYS B 1 88 ? -8.719 -9.688 -4.965 1 97.62 88 CYS B CA 1
ATOM 1485 C C . CYS B 1 88 ? -9.359 -8.484 -4.289 1 97.62 88 CYS B C 1
ATOM 1487 O O . CYS B 1 88 ? -10.484 -8.102 -4.629 1 97.62 88 CYS B O 1
ATOM 1489 N N . GLU B 1 89 ? -8.633 -7.875 -3.293 1 96.44 89 GLU B N 1
ATOM 1490 C CA . GLU B 1 89 ? -9.086 -6.641 -2.654 1 96.44 89 GLU B CA 1
ATOM 1491 C C . GLU B 1 89 ? -7.902 -5.855 -2.09 1 96.44 89 GLU B C 1
ATOM 1493 O O . GLU B 1 89 ? -6.832 -6.414 -1.852 1 96.44 89 GLU B O 1
ATOM 1498 N N . CYS B 1 90 ? -8.102 -4.559 -1.993 1 96.44 90 CYS B N 1
ATOM 1499 C CA . CYS B 1 90 ? -7.184 -3.744 -1.21 1 96.44 90 CYS B CA 1
ATOM 1500 C C . CYS B 1 90 ? -7.395 -3.967 0.283 1 96.44 90 CYS B C 1
ATOM 1502 O O . CYS B 1 90 ? -8.469 -3.691 0.812 1 96.44 90 CYS B O 1
ATOM 1504 N N . GLN B 1 91 ? -6.352 -4.422 0.954 1 93.69 91 GLN B N 1
ATOM 1505 C CA . GLN B 1 91 ? -6.414 -4.676 2.389 1 93.69 91 GLN B CA 1
ATOM 1506 C C . GLN B 1 91 ? -5.484 -3.74 3.156 1 93.69 91 GLN B C 1
ATOM 1508 O O . GLN B 1 91 ? -4.363 -3.477 2.717 1 93.69 91 GLN B O 1
ATOM 1513 N N . GLU B 1 92 ? -5.996 -3.285 4.258 1 91.88 92 GLU B N 1
ATOM 1514 C CA . GLU B 1 92 ? -5.18 -2.4 5.086 1 91.88 92 GLU B CA 1
ATOM 1515 C C . GLU B 1 92 ? -3.959 -3.133 5.641 1 91.88 92 GLU B C 1
ATOM 1517 O O . GLU B 1 92 ? -4.059 -4.285 6.062 1 91.88 92 GLU B O 1
ATOM 1522 N N . THR B 1 93 ? -2.828 -2.479 5.59 1 87.75 93 THR B N 1
ATOM 1523 C CA . THR B 1 93 ? -1.578 -3.025 6.105 1 87.75 93 THR B CA 1
ATOM 1524 C C . THR B 1 93 ? -0.909 -2.039 7.059 1 87.75 93 THR B C 1
ATOM 1526 O O . THR B 1 93 ? -1.217 -0.846 7.043 1 87.75 93 THR B O 1
ATOM 1529 N N . ASP B 1 94 ? -0.1 -2.662 7.984 1 80.81 94 ASP B N 1
ATOM 1530 C CA . ASP B 1 94 ? 0.738 -1.788 8.797 1 80.81 94 ASP B CA 1
ATOM 1531 C C . ASP B 1 94 ? 1.788 -1.082 7.945 1 80.81 94 ASP B C 1
ATOM 1533 O O . ASP B 1 94 ? 2.357 -1.682 7.031 1 80.81 94 ASP B O 1
ATOM 1537 N N . CYS B 1 95 ? 1.861 0.182 8.047 1 72.5 95 CYS B N 1
ATOM 1538 C CA . CYS B 1 95 ? 2.682 1.023 7.184 1 72.5 95 CYS B CA 1
ATOM 1539 C C . CYS B 1 95 ? 4.129 1.055 7.664 1 72.5 95 CYS B C 1
ATOM 1541 O O . CYS B 1 95 ? 4.965 1.741 7.078 1 72.5 95 CYS B O 1
ATOM 1543 N N . ASP B 1 96 ? 4.496 0.348 8.664 1 68.81 96 ASP B N 1
ATOM 1544 C CA . ASP B 1 96 ? 5.867 0.516 9.141 1 68.81 96 ASP B CA 1
ATOM 1545 C C . ASP B 1 96 ? 6.871 0.251 8.023 1 68.81 96 ASP B C 1
ATOM 1547 O O . ASP B 1 96 ? 6.719 -0.702 7.254 1 68.81 96 ASP B O 1
ATOM 1551 N N . ALA B 1 97 ? 7.629 1.446 7.699 1 60.09 97 ALA B N 1
ATOM 1552 C CA . ALA B 1 97 ? 8.641 1.326 6.656 1 60.09 97 ALA B CA 1
ATOM 1553 C C . ALA B 1 97 ? 9.484 0.065 6.852 1 60.09 97 ALA B C 1
ATOM 1555 O O . ALA B 1 97 ? 9.734 -0.35 7.984 1 60.09 97 ALA B O 1
ATOM 1556 N N . SER B 1 98 ? 9.57 -0.738 5.863 1 53.72 98 SER B N 1
ATOM 1557 C CA . SER B 1 98 ? 10.508 -1.851 5.934 1 53.72 98 SER B CA 1
ATOM 1558 C C . SER B 1 98 ? 11.875 -1.387 6.426 1 53.72 98 SER B C 1
ATOM 1560 O O . SER B 1 98 ? 12.359 -0.324 6.027 1 53.72 98 SER B O 1
ATOM 1562 N N . GLN B 1 99 ? 12.203 -1.448 7.73 1 42.19 99 GLN B N 1
ATOM 1563 C CA . GLN B 1 99 ? 13.578 -1.18 8.141 1 42.19 99 GLN B CA 1
ATOM 1564 C C . GLN B 1 99 ? 14.57 -1.584 7.055 1 42.19 99 GLN B C 1
ATOM 1566 O O . GLN B 1 99 ? 14.703 -2.768 6.734 1 42.19 99 GLN B O 1
ATOM 1571 N N . ALA B 1 100 ? 14.562 -1.066 5.961 1 42.22 100 ALA B N 1
ATOM 1572 C CA . ALA B 1 100 ? 15.766 -1.42 5.211 1 42.22 100 ALA B CA 1
ATOM 1573 C C . ALA B 1 100 ? 17 -1.433 6.117 1 42.22 100 ALA B C 1
ATOM 1575 O O . ALA B 1 100 ? 17.141 -0.565 6.98 1 42.22 100 ALA B O 1
ATOM 1576 N N . ALA B 1 101 ? 17.891 -2.477 6.02 1 39.5 101 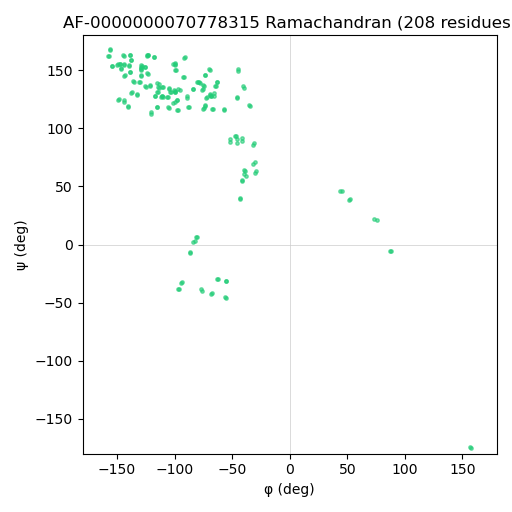ALA B N 1
ATOM 1577 C CA . ALA B 1 101 ? 19.188 -2.744 6.613 1 39.5 101 ALA B CA 1
ATOM 1578 C C . ALA B 1 101 ? 20.047 -1.485 6.633 1 39.5 101 ALA B C 1
ATOM 1580 O O . ALA B 1 101 ? 20.547 -1.045 5.59 1 39.5 101 ALA B O 1
ATOM 1581 N N . GLU B 1 102 ? 19.719 -0.471 7.121 1 34.84 102 GLU B N 1
ATOM 1582 C CA . GLU B 1 102 ? 20.859 0.404 7.387 1 34.84 102 GLU B CA 1
ATOM 1583 C C . GLU B 1 102 ? 22.031 -0.376 7.98 1 34.84 102 GLU B C 1
ATOM 1585 O O . GLU B 1 102 ? 22.062 -0.629 9.188 1 34.84 102 GLU B O 1
ATOM 1590 N N . GLU B 1 103 ? 22.391 -1.59 7.574 1 37.47 103 GLU B N 1
ATOM 1591 C CA . GLU B 1 103 ? 23.75 -2.021 7.891 1 37.47 103 GLU B CA 1
ATOM 1592 C C . GLU B 1 103 ? 24.75 -0.888 7.688 1 37.47 103 GLU B C 1
ATOM 1594 O O . GLU B 1 103 ? 24.875 -0.346 6.586 1 37.47 103 GLU B O 1
ATOM 1599 N N . SER B 1 104 ? 25.047 -0.113 8.68 1 31.39 104 SER B N 1
ATOM 1600 C CA . SER B 1 104 ? 26.234 0.67 8.984 1 31.39 104 SER B CA 1
ATOM 1601 C C . SER B 1 104 ? 27.5 0.003 8.445 1 31.39 104 SER B C 1
ATOM 1603 O O . SER B 1 104 ? 27.781 -1.149 8.773 1 31.39 104 SER B O 1
ATOM 1605 N N . GLN B 1 105 ? 27.984 0.129 7.219 1 27.97 105 GLN B N 1
ATOM 1606 C CA . GLN B 1 105 ? 29.422 0.085 7.016 1 27.97 105 GLN B CA 1
ATOM 1607 C C . GLN B 1 105 ? 30.156 0.828 8.125 1 27.97 105 GLN B C 1
ATOM 1609 O O . GLN B 1 105 ? 30.156 2.061 8.164 1 27.97 105 GLN B O 1
ATOM 1614 N N . ARG B 1 106 ? 29.984 0.371 9.422 1 19.31 106 ARG B N 1
ATOM 1615 C CA . ARG B 1 106 ? 31.219 0.478 10.203 1 19.31 106 ARG B CA 1
ATOM 1616 C C . ARG B 1 106 ? 32.281 -0.515 9.711 1 19.31 106 ARG B C 1
ATOM 1618 O O . ARG B 1 106 ? 31.938 -1.642 9.336 1 19.31 106 ARG B O 1
#

pLDDT: mean 86.94, std 19.76, range [19.31, 98.0]

Foldseek 3Di:
DPPPPPPQKWKDWDWAWDDDPQWIAPGTDIAIDMDGHDDWDWDQDPVVRDIDIWDWDKDAPDKDKDKGWTAHPVRDIDIDIDIHGDTIDIGTDDPPPPPDPPVPPD/DPPPPPPQKWKDWDWAWDDDPQWIAPGTDIAIDMDGHDDWDWDQDPVVRDIDIKDWDKDAPDKDKDKGWTAHPVRDIDIDIDIHGDTIDIGTDDPPPPPPPPVPPD

Radius of gyration: 23.58 Å; Cα contacts (8 Å, |Δi|>4): 532; chains: 2; bounding box: 49×74×54 Å

InterPro domains:
  IPR006207 Cystine knot, C-terminal [PS01225] (9-96)
  IPR006207 Cystine knot, C-terminal [SM00041] (11-96)
  IPR006208 Glycoprotein hormone subunit beta [PF00007] (8-100)
  IPR029034 Cystine-knot cytokine [G3DSA:2.10.90.10] (1-102)
  IPR029034 Cystine-knot cytokine [SSF57501] (6-96)
  IPR050780 Mucin/von Willebrand/Thrombospondin superfamily [PTHR11339] (16-88)

Organism: Anolis carolinensis (NCBI:txid28377)

Nearest PDB structures (foldseek):
  4nt5-assembly1_A-2  TM=8.438E-01  e=1.935E-07  Homo sapiens
  5bpu-assembly1_A  TM=7.300E-01  e=7.493E-05  Homo sapiens
  5aej-assembly2_B  TM=7.195E-01  e=8.765E-05  Homo sapiens
  5cl1-assembly1_B  TM=7.298E-01  e=2.366E-04  Escherichia coli O157:H7
  4jph-assembly2_D  TM=7.636E-01  e=5.755E-04  Mus musculus